Protein AF-A0A3C1GKP0-F1 (afdb_monomer_lite)

Structure (mmCIF, N/CA/C/O backbone):
data_AF-A0A3C1GKP0-F1
#
_entry.id   AF-A0A3C1GKP0-F1
#
loop_
_atom_site.group_PDB
_atom_site.id
_atom_site.type_symbol
_atom_site.label_atom_id
_atom_site.label_alt_id
_atom_site.label_comp_id
_atom_site.label_asym_id
_atom_site.label_entity_id
_atom_site.label_seq_id
_atom_site.pdbx_PDB_ins_code
_atom_site.Cartn_x
_atom_site.Cartn_y
_atom_site.Cartn_z
_atom_site.occupancy
_atom_site.B_iso_or_equiv
_atom_site.auth_seq_id
_atom_site.auth_comp_id
_atom_site.auth_asym_id
_atom_site.auth_atom_id
_atom_site.pdbx_PDB_model_num
ATOM 1 N N . MET A 1 1 ? 2.092 -19.961 14.422 1.00 57.06 1 MET A N 1
ATOM 2 C CA . MET A 1 1 ? 2.580 -18.808 15.208 1.00 57.06 1 MET A CA 1
ATOM 3 C C . MET A 1 1 ? 1.514 -17.721 15.154 1.00 57.06 1 MET A C 1
ATOM 5 O O . MET A 1 1 ? 0.890 -17.595 14.109 1.00 57.06 1 MET A O 1
ATOM 9 N N . LEU A 1 2 ? 1.233 -17.013 16.252 1.00 81.75 2 LEU A N 1
ATOM 10 C CA . LEU A 1 2 ? 0.256 -15.915 16.252 1.00 81.75 2 LEU A CA 1
ATOM 11 C C . LEU A 1 2 ? 0.995 -14.597 15.980 1.00 81.75 2 LEU A C 1
ATOM 13 O O . LEU A 1 2 ? 1.887 -14.241 16.747 1.00 81.75 2 LEU A O 1
ATOM 17 N N . ILE A 1 3 ? 0.630 -13.889 14.911 1.00 92.50 3 ILE A N 1
ATOM 18 C CA . ILE A 1 3 ? 1.214 -12.585 14.564 1.00 92.50 3 ILE A CA 1
ATOM 19 C C . ILE A 1 3 ? 0.744 -11.555 15.598 1.00 92.50 3 ILE A C 1
ATOM 21 O O . ILE A 1 3 ? -0.458 -11.372 15.805 1.00 92.50 3 ILE A O 1
ATOM 25 N N . ARG A 1 4 ? 1.675 -10.863 16.266 1.00 94.50 4 ARG A N 1
ATOM 26 C CA . ARG A 1 4 ? 1.330 -9.835 17.258 1.00 94.50 4 ARG A CA 1
ATO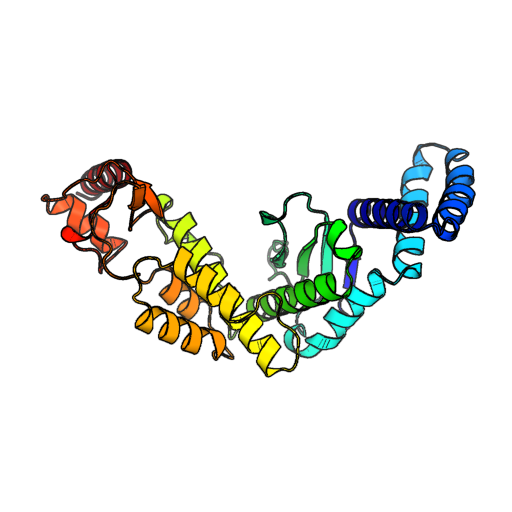M 27 C C . ARG A 1 4 ? 0.888 -8.548 16.561 1.00 94.50 4 ARG A C 1
ATOM 29 O O . ARG A 1 4 ? 1.720 -7.834 16.008 1.00 94.50 4 ARG A O 1
ATOM 36 N N . LEU A 1 5 ? -0.398 -8.218 16.655 1.00 96.06 5 LEU A N 1
ATOM 37 C CA . LEU A 1 5 ? -0.946 -6.965 16.134 1.00 96.06 5 LEU A CA 1
ATOM 38 C C . LEU A 1 5 ? -0.762 -5.810 17.131 1.00 96.06 5 LEU A C 1
ATOM 40 O O . LEU A 1 5 ? -1.225 -5.876 18.272 1.00 96.06 5 LEU A O 1
ATOM 44 N N . ARG A 1 6 ? -0.131 -4.722 16.686 1.00 96.88 6 ARG A N 1
ATOM 45 C CA . ARG A 1 6 ? 0.004 -3.456 17.420 1.00 96.88 6 ARG A CA 1
ATOM 46 C C . ARG A 1 6 ? -0.722 -2.360 16.647 1.00 96.88 6 ARG A C 1
ATOM 48 O O . ARG A 1 6 ? -0.576 -2.271 15.436 1.00 96.88 6 ARG A O 1
ATOM 55 N N . LEU A 1 7 ? -1.498 -1.532 17.341 1.00 97.44 7 LEU A N 1
ATOM 56 C CA . LEU A 1 7 ? -2.227 -0.413 16.735 1.00 97.44 7 LEU A CA 1
ATOM 57 C C . LEU A 1 7 ? -1.800 0.871 17.440 1.00 97.44 7 LEU A C 1
ATOM 59 O O . LEU A 1 7 ? -1.798 0.913 18.672 1.00 97.44 7 LEU A O 1
ATOM 63 N N . GLU A 1 8 ? -1.431 1.891 16.673 1.00 97.06 8 GLU A N 1
ATOM 64 C CA . GLU A 1 8 ? -1.090 3.203 17.217 1.00 97.06 8 GLU A CA 1
ATOM 65 C C . GLU A 1 8 ? -2.318 3.855 17.887 1.00 97.06 8 GLU A C 1
ATOM 67 O O . GLU A 1 8 ? -3.373 3.935 17.255 1.00 97.06 8 GLU A O 1
ATOM 72 N N . PRO A 1 9 ? -2.209 4.384 19.123 1.00 96.44 9 PRO A N 1
ATOM 73 C CA . PRO A 1 9 ? -3.329 5.045 19.799 1.00 96.44 9 PRO A CA 1
ATOM 74 C C . PRO A 1 9 ? -3.975 6.171 18.983 1.00 96.44 9 PRO A C 1
ATOM 76 O O . PRO A 1 9 ? -5.198 6.251 18.920 1.00 96.44 9 PRO A O 1
ATOM 79 N N . ARG A 1 10 ? -3.167 6.980 18.283 1.00 96.25 10 ARG A N 1
ATOM 80 C CA . ARG A 1 10 ? -3.657 8.071 17.422 1.00 96.25 10 ARG A CA 1
ATOM 81 C C . ARG A 1 10 ? -4.478 7.572 16.233 1.00 96.25 10 ARG A C 1
ATOM 83 O O . ARG A 1 10 ? -5.417 8.245 15.826 1.00 96.25 10 ARG A O 1
ATOM 90 N N . LEU A 1 11 ? -4.140 6.406 15.672 1.00 98.12 11 LEU A N 1
ATOM 91 C CA . LEU A 1 11 ? -4.951 5.780 14.624 1.00 98.12 11 LEU A CA 1
ATOM 92 C C . LEU A 1 11 ? -6.323 5.381 15.181 1.00 98.12 11 LEU A C 1
ATOM 94 O O . LEU A 1 11 ? -7.339 5.650 14.550 1.00 98.12 11 LEU A O 1
ATOM 98 N N . LEU A 1 12 ? -6.344 4.753 16.362 1.00 98.31 12 LEU A N 1
ATOM 99 C CA . LEU A 1 12 ? -7.580 4.303 17.011 1.00 98.31 12 LEU A CA 1
ATOM 100 C C . LEU A 1 12 ? -8.513 5.475 17.317 1.00 98.31 12 LEU A C 1
ATOM 102 O O . LEU A 1 12 ? -9.697 5.404 17.003 1.00 98.31 12 LEU A O 1
ATOM 106 N N . GLU A 1 13 ? -7.970 6.537 17.909 1.00 97.94 13 GLU A N 1
ATOM 107 C CA . GLU A 1 13 ? -8.700 7.767 18.216 1.00 97.94 13 GLU A CA 1
ATOM 108 C C . GLU A 1 13 ? -9.337 8.368 16.958 1.00 97.94 13 GLU A C 1
ATOM 110 O O . GLU A 1 13 ? -10.555 8.536 16.907 1.00 97.94 13 GLU A O 1
ATOM 115 N N . GLU A 1 14 ? -8.542 8.612 15.909 1.00 98.31 14 GLU A N 1
ATOM 116 C CA . GLU A 1 14 ? -9.041 9.248 14.686 1.00 98.31 14 GLU A CA 1
ATOM 117 C C . GLU A 1 14 ? -10.112 8.395 13.989 1.00 98.31 14 GLU A C 1
ATOM 119 O O . GLU A 1 14 ? -11.136 8.923 13.553 1.00 98.31 14 GLU A O 1
ATOM 124 N N . VAL A 1 15 ? -9.918 7.073 13.920 1.00 98.44 15 VAL A N 1
ATOM 125 C CA . VAL A 1 15 ? -10.903 6.151 13.335 1.00 98.44 15 VAL A CA 1
ATOM 126 C C . VAL A 1 15 ? -12.209 6.162 14.126 1.00 98.44 15 VAL A C 1
ATOM 128 O O . VAL A 1 15 ? -13.282 6.243 13.529 1.00 98.44 15 VAL A O 1
ATOM 131 N N . VAL A 1 16 ? -12.136 6.109 15.461 1.00 98.25 16 VAL A N 1
ATOM 132 C CA . VAL A 1 16 ? -13.331 6.160 16.311 1.00 98.25 16 VAL A CA 1
ATOM 133 C C . VAL A 1 16 ? -14.058 7.487 16.110 1.00 98.25 16 VAL A C 1
ATOM 135 O O . VAL A 1 16 ? -15.254 7.468 15.844 1.00 98.25 16 VAL A O 1
ATOM 138 N N . HIS A 1 17 ? -13.372 8.632 16.146 1.00 98.00 17 HIS A N 1
ATOM 139 C CA . HIS A 1 17 ? -14.017 9.938 15.945 1.00 98.00 17 HIS A CA 1
ATOM 140 C C . HIS A 1 17 ? -14.607 10.121 14.543 1.00 98.00 17 HIS A C 1
ATOM 142 O O . HIS A 1 17 ? -15.640 10.777 14.391 1.00 98.00 17 HIS A O 1
ATOM 148 N N . LEU A 1 18 ? -13.986 9.558 13.504 1.00 97.94 18 LEU A N 1
ATOM 149 C CA . LEU A 1 18 ? -14.570 9.539 12.161 1.00 97.94 18 LEU A CA 1
ATOM 150 C C . LEU A 1 18 ? -15.851 8.701 12.113 1.00 97.94 18 LEU A C 1
ATOM 152 O O . LEU A 1 18 ? -16.848 9.152 11.554 1.00 97.94 18 LEU A O 1
ATOM 156 N N . GLU A 1 19 ? -15.853 7.524 12.736 1.00 97.69 19 GLU A N 1
ATOM 157 C CA . GLU A 1 19 ? -17.032 6.658 12.788 1.00 97.69 19 GLU A CA 1
ATOM 158 C C . GLU A 1 19 ? -18.169 7.269 13.619 1.00 97.69 19 GLU A C 1
ATOM 160 O O . GLU A 1 19 ? -19.329 7.184 13.216 1.00 97.69 19 GLU A O 1
ATOM 165 N N . LEU A 1 20 ? -17.848 7.929 14.739 1.00 97.00 20 LEU A N 1
ATOM 166 C CA . LEU A 1 20 ? -18.812 8.684 15.544 1.00 97.00 20 LEU A CA 1
ATOM 167 C C . LEU A 1 20 ? -19.553 9.714 14.689 1.00 97.00 20 LEU A C 1
ATOM 169 O O . LEU A 1 20 ? -20.783 9.714 14.657 1.00 97.00 20 LEU A O 1
ATOM 173 N N . ARG A 1 21 ? -18.800 10.549 13.960 1.00 96.75 21 ARG A N 1
ATOM 174 C CA . ARG A 1 21 ? -19.368 11.567 13.066 1.00 96.75 21 ARG A CA 1
ATOM 175 C C . ARG A 1 21 ? -20.212 10.940 11.963 1.00 96.75 21 ARG A C 1
ATOM 177 O O . ARG A 1 21 ? -21.361 11.330 11.794 1.00 96.75 21 ARG A O 1
ATOM 184 N N . ARG A 1 22 ? -19.691 9.912 11.284 1.00 96.50 22 ARG A N 1
ATOM 185 C CA . ARG A 1 22 ? -20.394 9.223 10.191 1.00 96.50 22 ARG A CA 1
ATOM 186 C C . ARG A 1 22 ? -21.745 8.652 10.636 1.00 96.50 22 ARG A C 1
ATOM 188 O O . ARG A 1 22 ? -22.729 8.782 9.913 1.00 96.50 22 ARG A O 1
ATOM 195 N N . ARG A 1 23 ? -21.809 8.004 11.806 1.00 96.12 23 ARG A N 1
ATOM 196 C CA . ARG A 1 23 ? -23.068 7.448 12.335 1.00 96.12 23 ARG A CA 1
ATOM 197 C C . ARG A 1 23 ? -24.049 8.536 12.739 1.00 96.12 23 ARG A C 1
ATOM 199 O O . ARG A 1 23 ? -25.220 8.435 12.389 1.00 96.12 23 ARG A O 1
ATOM 206 N N . GLN A 1 24 ? -23.563 9.581 13.404 1.00 94.50 24 GLN A N 1
ATOM 207 C CA . GLN A 1 24 ? -24.392 10.703 13.829 1.00 94.50 24 GLN A CA 1
ATOM 208 C C . GLN A 1 24 ? -25.005 11.442 12.630 1.00 94.50 24 GLN A C 1
ATOM 210 O O . GLN A 1 24 ? -26.205 11.707 12.629 1.00 94.50 24 GLN A O 1
ATOM 215 N N . GLU A 1 25 ? -24.217 11.707 11.586 1.00 95.00 25 GLU A N 1
ATOM 216 C CA . GLU A 1 25 ? -24.695 12.265 10.311 1.00 95.00 25 GLU A CA 1
ATOM 217 C C . GLU A 1 25 ? -25.707 11.335 9.621 1.00 95.00 25 GLU A C 1
ATOM 219 O O . GLU A 1 25 ? -26.650 11.800 8.984 1.00 95.00 25 GLU A O 1
ATOM 224 N N . GLY A 1 26 ? -25.551 10.020 9.794 1.00 94.25 26 GLY A N 1
ATOM 225 C CA . GLY A 1 26 ? -26.499 8.996 9.352 1.00 94.25 26 GLY A CA 1
ATOM 226 C C . GLY A 1 26 ? -27.721 8.791 10.261 1.00 94.25 26 GLY A C 1
ATOM 227 O O . GLY A 1 26 ? -28.530 7.911 9.974 1.00 94.25 26 GLY A O 1
ATOM 228 N N . GLY A 1 27 ? -27.867 9.565 11.343 1.00 95.44 27 GLY A N 1
ATOM 229 C CA . GLY A 1 27 ? -28.999 9.499 12.275 1.00 95.44 27 GLY A CA 1
ATOM 230 C C . GLY A 1 27 ? -28.879 8.469 13.409 1.00 95.44 27 GLY A C 1
ATOM 231 O O . GLY A 1 27 ? -29.812 8.333 14.198 1.00 95.44 27 GLY A O 1
ATOM 232 N N . ASP A 1 28 ? -27.751 7.764 13.532 1.00 95.25 28 ASP A N 1
ATOM 233 C CA . ASP A 1 28 ? -27.456 6.848 14.641 1.00 95.25 28 ASP A CA 1
ATOM 234 C C . ASP A 1 28 ? -26.530 7.521 15.668 1.00 95.25 28 ASP A C 1
ATOM 236 O O . ASP A 1 28 ? -25.311 7.584 15.500 1.00 95.25 28 ASP A O 1
ATOM 240 N N . ALA A 1 29 ? -27.111 8.008 16.766 1.00 93.88 29 ALA A N 1
ATOM 241 C CA . ALA A 1 29 ? -26.366 8.625 17.865 1.00 93.88 29 ALA A CA 1
ATOM 242 C C . ALA A 1 29 ? -25.851 7.616 18.912 1.00 93.88 29 ALA A C 1
ATOM 244 O O . ALA A 1 29 ? -25.160 8.010 19.847 1.00 93.88 29 ALA A O 1
ATOM 245 N N . SER A 1 30 ? -26.132 6.313 18.780 1.00 94.88 30 SER A N 1
ATOM 246 C CA . SER A 1 30 ? -25.874 5.337 19.852 1.00 94.88 30 SER A CA 1
ATOM 247 C C . SER A 1 30 ? -24.402 5.262 20.279 1.00 94.88 30 SER A C 1
ATOM 249 O O . SER A 1 30 ? -24.095 5.282 21.474 1.00 94.88 30 SER A O 1
ATOM 251 N N . LEU A 1 31 ? -23.483 5.217 19.309 1.00 94.25 31 LEU A N 1
ATOM 252 C CA . LEU A 1 31 ? -22.040 5.179 19.565 1.00 94.25 31 LEU A CA 1
ATOM 253 C C . LEU A 1 31 ? -21.528 6.522 20.111 1.00 94.25 31 LEU A C 1
ATOM 255 O O . LEU A 1 31 ? -20.628 6.542 20.949 1.00 94.25 31 LEU A O 1
ATOM 259 N N . PHE A 1 32 ? -22.121 7.635 19.666 1.00 95.56 32 PHE A N 1
ATOM 260 C CA . PHE A 1 32 ? -21.818 8.981 20.156 1.00 95.56 32 PHE A CA 1
ATOM 261 C C . PHE A 1 32 ? -22.199 9.141 21.627 1.00 95.56 32 PHE A C 1
ATOM 263 O O . PHE A 1 32 ? -21.367 9.579 22.424 1.00 95.56 32 PHE A O 1
ATOM 270 N N . ASP A 1 33 ? -23.409 8.727 21.995 1.00 94.94 33 ASP A N 1
ATOM 271 C CA . ASP A 1 33 ? -23.906 8.786 23.369 1.00 94.94 33 ASP A CA 1
ATOM 272 C C . ASP A 1 33 ? -23.098 7.872 24.296 1.00 94.94 33 ASP A C 1
ATOM 274 O O . ASP A 1 33 ? -22.816 8.227 25.440 1.00 94.94 33 ASP A O 1
ATOM 278 N N . GLU A 1 34 ? -22.711 6.685 23.819 1.00 95.00 34 GLU A N 1
ATOM 279 C CA . GLU A 1 34 ? -21.818 5.785 24.551 1.00 95.00 34 GLU A CA 1
ATOM 280 C C . GLU A 1 34 ? -20.445 6.411 24.783 1.00 95.00 34 GLU A C 1
ATOM 282 O O . GLU A 1 34 ? -19.992 6.450 25.927 1.00 95.00 34 GLU A O 1
ATOM 287 N N . TYR A 1 35 ? -19.820 6.948 23.732 1.00 96.50 35 TYR A N 1
ATOM 288 C CA . TYR A 1 35 ? -18.523 7.605 23.844 1.00 96.50 35 TYR A CA 1
ATOM 289 C C . TYR A 1 35 ? -18.556 8.750 24.862 1.00 96.50 35 TYR A C 1
ATOM 291 O O . TYR A 1 35 ? -17.710 8.778 25.751 1.00 96.50 35 TYR A O 1
ATOM 299 N N . HIS A 1 36 ? -19.538 9.656 24.783 1.00 94.62 36 HIS A N 1
ATOM 300 C CA . HIS A 1 36 ? -19.610 10.816 25.680 1.00 94.62 36 HIS A CA 1
ATOM 301 C C . HIS A 1 36 ? -19.882 10.415 27.127 1.00 94.62 36 HIS A C 1
ATOM 303 O O . HIS A 1 36 ? -19.216 10.910 28.032 1.00 94.62 36 HIS A O 1
ATOM 309 N N . ARG A 1 37 ? -20.782 9.451 27.355 1.00 94.00 37 ARG A N 1
ATOM 310 C CA . ARG A 1 37 ? -21.066 8.941 28.705 1.00 94.00 37 ARG A CA 1
ATOM 311 C C . ARG A 1 37 ? -19.807 8.426 29.399 1.00 94.00 37 ARG A C 1
ATOM 313 O O . ARG A 1 37 ? -19.641 8.618 30.602 1.00 94.00 37 ARG A O 1
ATOM 320 N N . GLU A 1 38 ? -18.935 7.758 28.651 1.00 94.25 38 GLU A N 1
ATOM 321 C CA . GLU A 1 38 ? -17.673 7.252 29.178 1.00 94.25 38 GLU A CA 1
ATOM 322 C C . GLU A 1 38 ? -16.607 8.350 29.271 1.00 94.25 38 GLU A C 1
ATOM 324 O O . GLU A 1 38 ? -15.993 8.506 30.327 1.00 94.25 38 GLU A O 1
ATOM 329 N N . ALA A 1 39 ? -16.433 9.162 28.226 1.00 93.94 39 ALA A N 1
ATOM 330 C CA . ALA A 1 39 ? -15.456 10.249 28.180 1.00 93.94 39 ALA A CA 1
ATOM 331 C C . ALA A 1 39 ? -15.674 11.296 29.289 1.00 93.94 39 ALA A C 1
ATOM 333 O O . ALA A 1 39 ? -14.706 11.737 29.912 1.00 93.94 39 ALA A O 1
ATOM 334 N N . ASP A 1 40 ? -16.927 11.628 29.616 1.00 93.81 40 ASP A N 1
ATOM 335 C CA . ASP A 1 40 ? -17.284 12.553 30.701 1.00 93.81 40 ASP A CA 1
ATOM 336 C C . ASP A 1 40 ? -16.753 12.093 32.065 1.00 93.81 40 ASP A C 1
ATOM 338 O O . ASP A 1 40 ? -16.411 12.907 32.929 1.00 93.81 40 ASP A O 1
ATOM 342 N N . SER A 1 41 ? -16.666 10.778 32.280 1.00 91.31 41 SER A N 1
ATOM 343 C CA . SER A 1 41 ? -16.080 10.226 33.502 1.00 91.31 41 SER A CA 1
ATOM 344 C C . SER A 1 41 ? -14.555 10.375 33.526 1.00 91.31 41 SER A C 1
ATOM 346 O O . SER A 1 41 ? -13.986 10.649 34.584 1.00 91.31 41 SER A O 1
ATOM 348 N N . LEU A 1 42 ? -13.903 10.297 32.362 1.00 93.69 42 LEU A N 1
ATOM 349 C CA . LEU A 1 42 ? -12.449 10.407 32.225 1.00 93.69 42 LEU A CA 1
ATOM 350 C C . LEU A 1 42 ? -11.954 11.836 32.459 1.00 93.69 42 LEU A C 1
ATOM 352 O O . LEU A 1 42 ? -10.897 12.032 33.058 1.00 93.69 42 LEU A O 1
ATOM 356 N N . TYR A 1 43 ? -12.734 12.853 32.081 1.00 89.69 43 TYR A N 1
ATOM 357 C CA . TYR A 1 43 ? -12.397 14.254 32.370 1.00 89.69 43 TYR A CA 1
ATOM 358 C C . TYR A 1 43 ? -12.336 14.580 33.869 1.00 89.69 43 TYR A C 1
ATOM 360 O O . TYR A 1 43 ? -11.734 15.585 34.249 1.00 89.69 43 TYR A O 1
ATOM 368 N N . LYS A 1 44 ? -12.910 13.734 34.733 1.00 91.19 44 LYS A N 1
ATOM 369 C CA . LYS A 1 44 ? -12.837 13.883 36.196 1.00 91.19 44 LYS A CA 1
ATOM 370 C C . LYS A 1 44 ? -11.526 13.352 36.784 1.00 91.19 44 LYS A C 1
ATOM 372 O O . LYS A 1 44 ? -11.221 13.657 37.934 1.00 91.19 44 LYS A O 1
ATOM 377 N N . LEU A 1 45 ? -10.754 12.577 36.020 1.00 90.50 45 LEU A N 1
ATOM 378 C CA . LEU A 1 45 ? -9.449 12.065 36.438 1.00 90.50 45 LEU A CA 1
ATOM 379 C C . LEU A 1 45 ? -8.389 13.170 36.442 1.00 90.50 45 LEU A C 1
ATOM 381 O O . LEU A 1 45 ? -8.532 14.195 35.766 1.00 90.50 45 LEU A O 1
ATOM 385 N N . ALA A 1 46 ? -7.294 12.940 37.167 1.00 89.12 46 ALA A N 1
ATOM 386 C CA . ALA A 1 46 ? -6.111 13.791 37.086 1.00 89.12 46 ALA A CA 1
ATOM 387 C C . ALA A 1 46 ? -5.477 13.697 35.678 1.00 89.12 46 ALA A C 1
ATOM 389 O O . ALA A 1 46 ? -5.465 12.597 35.115 1.00 89.12 46 ALA A O 1
ATOM 390 N N . PRO A 1 47 ? -4.988 14.809 35.088 1.00 87.25 47 PRO A N 1
ATOM 391 C CA . PRO A 1 47 ? -4.494 14.858 33.707 1.00 87.25 47 PRO A CA 1
ATOM 392 C C . PRO A 1 47 ? -3.524 13.734 33.322 1.00 87.25 47 PRO A C 1
ATOM 394 O O . PRO A 1 47 ? -3.668 13.143 32.258 1.00 87.25 47 PRO A O 1
ATOM 397 N N . GLU A 1 48 ? -2.602 13.383 34.211 1.00 88.62 48 GLU A N 1
ATOM 398 C CA . GLU A 1 48 ? -1.576 12.356 34.024 1.00 88.62 48 GLU A CA 1
ATOM 399 C C . GLU A 1 48 ? -2.125 10.930 33.824 1.00 88.62 48 GLU A C 1
ATOM 401 O O . GLU A 1 48 ? -1.438 10.084 33.258 1.00 88.62 48 GLU A O 1
ATOM 406 N N . HIS A 1 49 ? -3.365 10.660 34.243 1.00 87.88 49 HIS A N 1
ATOM 407 C CA . HIS A 1 49 ? -4.022 9.361 34.058 1.00 87.88 49 HIS A CA 1
ATOM 408 C C . HIS A 1 49 ? -4.969 9.344 32.849 1.00 87.88 49 HIS A C 1
ATOM 410 O O . HIS A 1 49 ? -5.383 8.272 32.410 1.00 87.88 49 HIS A O 1
ATOM 416 N N . ARG A 1 50 ? -5.329 10.512 32.297 1.00 90.69 50 ARG A N 1
ATOM 417 C CA . ARG A 1 50 ? -6.361 10.616 31.251 1.00 90.69 50 ARG A CA 1
ATOM 418 C C . ARG A 1 50 ? -5.937 9.937 29.960 1.00 90.69 50 ARG A C 1
ATOM 420 O O . ARG A 1 50 ? -6.727 9.192 29.392 1.00 90.69 50 ARG A O 1
ATOM 427 N N . ASP A 1 51 ? -4.705 10.163 29.518 1.00 88.75 51 ASP A N 1
ATOM 428 C CA . ASP A 1 51 ? -4.237 9.699 28.207 1.00 88.75 51 ASP A CA 1
ATOM 429 C C . ASP A 1 51 ? -4.311 8.169 28.071 1.00 88.75 51 ASP A C 1
ATOM 431 O O . ASP A 1 51 ? -4.754 7.649 27.044 1.00 88.75 51 ASP A O 1
ATOM 435 N N . GLY A 1 52 ? -3.938 7.439 29.128 1.00 91.19 52 GLY A N 1
ATOM 436 C CA . GLY A 1 52 ? -4.024 5.977 29.165 1.00 91.19 52 GLY A CA 1
ATOM 437 C C . GLY A 1 52 ? -5.466 5.466 29.113 1.00 91.19 52 GLY A C 1
ATOM 438 O O . GLY A 1 52 ? -5.771 4.545 28.351 1.00 91.19 52 GLY A O 1
ATOM 439 N N . GLU A 1 53 ? -6.368 6.099 29.863 1.00 94.69 53 GLU A N 1
ATOM 440 C CA . GLU A 1 53 ? -7.785 5.725 29.903 1.00 94.69 53 GLU A CA 1
ATOM 441 C C . GLU A 1 53 ? -8.513 6.063 28.594 1.00 94.69 53 GLU A C 1
ATOM 443 O O . GLU A 1 53 ? -9.283 5.246 28.083 1.00 94.69 53 GLU A O 1
ATOM 448 N N . PHE A 1 54 ? -8.217 7.212 27.976 1.00 95.56 54 PHE A N 1
ATOM 449 C CA . PHE A 1 54 ? -8.727 7.541 26.643 1.00 95.56 54 PHE A CA 1
ATOM 450 C C . PHE A 1 54 ? -8.219 6.546 25.594 1.00 95.56 54 PHE A C 1
ATOM 452 O O . PHE A 1 54 ? -8.999 6.078 24.762 1.00 95.56 54 PHE A O 1
ATOM 459 N N . ALA A 1 55 ? -6.944 6.151 25.642 1.00 94.69 55 ALA A N 1
ATOM 460 C CA . ALA A 1 55 ? -6.422 5.119 24.748 1.00 94.69 55 ALA A CA 1
ATOM 461 C C . ALA A 1 55 ? -7.149 3.770 24.931 1.00 94.69 55 ALA A C 1
ATOM 463 O O . ALA A 1 55 ? -7.453 3.094 23.942 1.00 94.69 55 ALA A O 1
ATOM 464 N N . ALA A 1 56 ? -7.481 3.391 26.170 1.00 95.88 56 ALA A N 1
ATOM 465 C CA . ALA A 1 56 ? -8.250 2.183 26.466 1.00 95.88 56 ALA A CA 1
ATOM 466 C C . ALA A 1 56 ? -9.702 2.263 25.953 1.00 95.88 56 ALA A C 1
ATOM 468 O O . ALA A 1 56 ? -10.184 1.304 25.337 1.00 95.88 56 ALA A O 1
ATOM 469 N N . LEU A 1 57 ? -10.374 3.407 26.137 1.00 97.38 57 LEU A N 1
ATOM 470 C CA . LEU A 1 57 ? -11.702 3.706 25.583 1.00 97.38 57 LEU A CA 1
ATOM 471 C C . LEU A 1 57 ? -11.704 3.563 24.054 1.00 97.38 57 LEU A C 1
ATOM 473 O O . LEU A 1 57 ? -12.475 2.766 23.511 1.00 97.38 57 LEU A O 1
ATOM 477 N N . HIS A 1 58 ? -10.792 4.250 23.357 1.00 98.12 58 HIS A N 1
ATOM 478 C CA . HIS A 1 58 ? -10.686 4.168 21.899 1.00 98.12 58 HIS A CA 1
ATOM 479 C C . HIS A 1 58 ? -10.398 2.740 21.427 1.00 98.12 58 HIS A C 1
ATOM 481 O O . HIS A 1 58 ? -11.037 2.263 20.490 1.00 98.12 58 HIS A O 1
ATOM 487 N N . ARG A 1 59 ? -9.503 2.002 22.101 1.00 97.56 59 ARG A N 1
ATOM 488 C CA . ARG A 1 59 ? -9.224 0.596 21.765 1.00 97.56 59 ARG A CA 1
ATOM 489 C C . ARG A 1 59 ? -10.463 -0.286 21.900 1.00 97.56 59 ARG A C 1
ATOM 491 O O . ARG A 1 59 ? -10.695 -1.139 21.041 1.00 97.56 59 ARG A O 1
ATOM 498 N N . ARG A 1 60 ? -11.254 -0.107 22.962 1.00 97.75 60 ARG A N 1
ATOM 499 C CA . ARG A 1 60 ? -12.479 -0.886 23.181 1.00 97.75 60 ARG A CA 1
ATOM 500 C C . ARG A 1 60 ? -13.526 -0.586 22.111 1.00 97.75 60 ARG A C 1
ATOM 502 O O . ARG A 1 60 ? -14.064 -1.529 21.535 1.00 97.75 60 ARG A O 1
ATOM 509 N N . LEU A 1 61 ? -13.780 0.688 21.810 1.00 98.06 61 LEU A N 1
ATOM 510 C CA . LEU A 1 61 ? -14.747 1.080 20.779 1.00 98.06 61 LEU A CA 1
ATOM 511 C C . LEU A 1 61 ? -14.309 0.617 19.385 1.00 98.06 61 LEU A C 1
ATOM 513 O O . LEU A 1 61 ? -15.111 0.046 18.651 1.00 98.06 61 LEU A O 1
ATOM 517 N N . PHE A 1 62 ? -13.025 0.751 19.055 1.00 98.06 62 PHE A N 1
ATOM 518 C CA . PHE A 1 62 ? -12.463 0.269 17.794 1.00 98.06 62 PHE A CA 1
ATOM 519 C C . PHE A 1 62 ? -12.678 -1.242 17.596 1.00 98.06 62 PHE A C 1
ATOM 521 O O . PHE A 1 62 ? -13.061 -1.690 16.514 1.00 98.06 62 PHE A O 1
ATOM 528 N N . ARG A 1 63 ? -12.495 -2.042 18.657 1.00 97.25 63 ARG A N 1
ATOM 529 C CA . ARG A 1 63 ? -12.826 -3.478 18.651 1.00 97.25 63 ARG A CA 1
ATOM 530 C C . ARG A 1 63 ? -14.320 -3.725 18.510 1.00 97.25 63 ARG A C 1
ATOM 532 O O . ARG A 1 63 ? -14.708 -4.554 17.696 1.00 97.25 63 ARG A O 1
ATOM 539 N N . LYS A 1 64 ? -15.140 -3.013 19.288 1.00 96.75 64 LYS A N 1
ATOM 540 C CA . LYS A 1 64 ? -16.601 -3.161 19.308 1.00 96.75 64 LYS A CA 1
ATOM 541 C C . LYS A 1 64 ? -17.217 -2.928 17.929 1.00 96.75 64 LYS A C 1
ATOM 543 O O . LYS A 1 64 ? -18.111 -3.668 17.5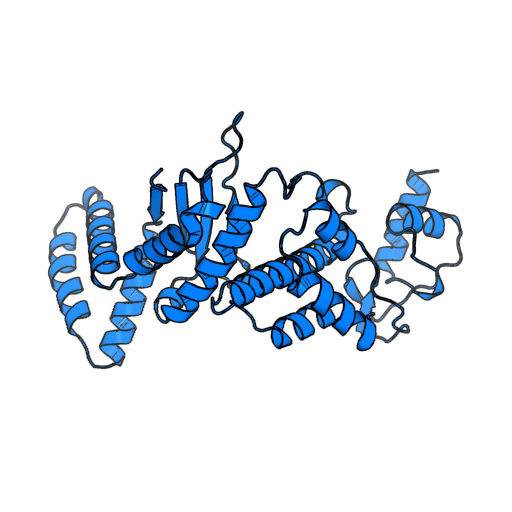38 1.00 96.75 64 LYS A O 1
ATOM 548 N N . VAL A 1 65 ? -16.729 -1.927 17.197 1.00 95.94 65 VAL A N 1
ATOM 549 C CA . VAL A 1 65 ? -17.197 -1.623 15.835 1.00 95.94 65 VAL A CA 1
ATOM 550 C C . VAL A 1 65 ? -16.745 -2.683 14.816 1.00 95.94 65 VAL A C 1
ATOM 552 O O . VAL A 1 65 ? -17.368 -2.825 13.770 1.00 95.94 65 VAL A O 1
ATOM 555 N N . GLY A 1 66 ? -15.710 -3.469 15.126 1.00 95.38 66 GLY A N 1
ATOM 556 C CA . GLY A 1 66 ? -15.212 -4.551 14.270 1.00 95.38 66 GLY A CA 1
ATOM 557 C C . GLY A 1 66 ? -13.967 -4.197 13.452 1.00 95.38 66 GLY A C 1
ATOM 558 O O . GLY A 1 66 ? -13.486 -5.031 12.685 1.00 95.38 66 GLY A O 1
ATOM 559 N N . PHE A 1 67 ? -13.387 -3.008 13.642 1.00 97.69 67 PHE A N 1
ATOM 560 C CA . PHE A 1 67 ? -12.208 -2.560 12.894 1.00 97.69 67 PHE A CA 1
ATOM 561 C C . PHE A 1 67 ? -10.980 -3.447 13.128 1.00 97.69 67 PHE A C 1
ATOM 563 O O . PHE A 1 67 ? -10.276 -3.800 12.184 1.00 97.69 67 PHE A O 1
ATOM 570 N N . GLU A 1 68 ? -10.746 -3.868 14.375 1.00 97.00 68 GLU A N 1
ATOM 571 C CA . GLU A 1 68 ? -9.668 -4.817 14.691 1.00 97.00 68 GLU A CA 1
ATOM 572 C C . GLU A 1 68 ? -9.918 -6.184 14.045 1.00 97.00 68 GLU A C 1
ATOM 574 O O . GLU A 1 68 ? -8.985 -6.792 13.522 1.00 97.00 68 GLU A O 1
ATOM 579 N N . GLY A 1 69 ? -11.182 -6.621 14.010 1.00 96.00 69 GLY A N 1
ATOM 580 C CA . GLY A 1 69 ? -11.590 -7.875 13.379 1.00 96.00 69 GLY A CA 1
ATOM 581 C C . GLY A 1 69 ? -11.216 -7.930 11.899 1.00 96.00 69 GLY A C 1
ATOM 582 O O . GLY A 1 69 ? -10.656 -8.933 11.462 1.00 96.00 69 GLY A O 1
ATOM 583 N N . ARG A 1 70 ? -11.417 -6.833 11.152 1.00 96.62 70 ARG A N 1
ATOM 584 C CA . ARG A 1 70 ? -11.043 -6.767 9.729 1.00 96.62 70 ARG A CA 1
ATOM 585 C C . ARG A 1 70 ? -9.538 -6.952 9.508 1.00 96.62 70 ARG A C 1
ATOM 587 O O . ARG A 1 70 ? -9.136 -7.655 8.584 1.00 96.62 70 ARG A O 1
ATOM 594 N N . ILE A 1 71 ? -8.699 -6.375 10.372 1.00 97.50 71 ILE A N 1
ATOM 595 C CA . ILE A 1 71 ? -7.237 -6.538 10.292 1.00 97.50 71 ILE A CA 1
ATOM 596 C C . ILE A 1 71 ? -6.838 -7.983 10.612 1.00 97.50 71 ILE A C 1
ATOM 598 O O . ILE A 1 71 ? -6.032 -8.589 9.905 1.00 97.50 71 ILE A O 1
ATOM 602 N N . THR A 1 72 ? -7.414 -8.557 11.671 1.00 96.38 72 THR A N 1
ATOM 603 C CA . THR A 1 72 ? -7.148 -9.945 12.070 1.00 96.38 72 THR A CA 1
ATOM 604 C C . THR A 1 72 ? -7.588 -10.950 11.006 1.00 96.38 72 THR A C 1
ATOM 606 O O . THR A 1 72 ? -6.903 -11.952 10.794 1.00 96.38 72 THR A O 1
ATOM 609 N N . GLU A 1 73 ? -8.692 -10.687 10.311 1.00 95.75 73 GLU A N 1
ATOM 610 C CA . GLU A 1 73 ? -9.166 -11.504 9.195 1.00 95.75 73 GLU A CA 1
ATOM 611 C C . GLU A 1 73 ? -8.159 -11.514 8.038 1.00 95.75 73 GLU A C 1
ATOM 613 O O . GLU A 1 73 ? -7.771 -12.594 7.594 1.00 95.75 73 GLU A O 1
ATOM 618 N N . ALA A 1 74 ? -7.668 -10.345 7.605 1.00 95.38 74 ALA A N 1
ATOM 619 C CA . ALA A 1 74 ? -6.655 -10.244 6.549 1.00 95.38 74 ALA A CA 1
ATOM 620 C C . ALA A 1 74 ? -5.370 -11.021 6.904 1.00 95.38 74 ALA A C 1
ATOM 622 O O . ALA A 1 74 ? -4.900 -11.848 6.118 1.00 95.38 74 ALA A O 1
ATOM 623 N N . LEU A 1 75 ? -4.865 -10.851 8.134 1.00 95.81 75 LEU A N 1
ATOM 624 C CA . LEU A 1 75 ? -3.715 -11.609 8.650 1.00 95.81 75 LEU A CA 1
ATOM 625 C C . LEU A 1 75 ? -3.960 -13.125 8.637 1.00 95.81 75 LEU A C 1
ATOM 627 O O . LEU A 1 75 ? -3.109 -13.901 8.204 1.00 95.81 75 LEU A O 1
ATOM 631 N N . SER A 1 76 ? -5.131 -13.560 9.104 1.00 94.38 76 SER A N 1
ATOM 632 C CA . SER A 1 76 ? -5.481 -14.983 9.190 1.00 94.38 76 SER A CA 1
ATOM 633 C C . SER A 1 76 ? -5.598 -15.622 7.810 1.00 94.38 76 SER A C 1
ATOM 635 O O . SER A 1 76 ? -5.165 -16.760 7.603 1.00 94.38 76 SER A O 1
ATOM 637 N N . ALA A 1 77 ? -6.155 -14.874 6.860 1.00 92.69 77 ALA A N 1
ATOM 638 C CA . ALA A 1 77 ? -6.366 -15.320 5.499 1.00 92.69 77 ALA A CA 1
ATOM 639 C C . ALA A 1 77 ? -5.035 -15.523 4.747 1.00 92.69 77 ALA A C 1
ATOM 641 O O . ALA A 1 77 ? -4.989 -16.341 3.833 1.00 92.69 77 ALA A O 1
ATOM 642 N N . GLN A 1 78 ? -3.964 -14.821 5.129 1.00 92.94 78 GLN A N 1
ATOM 643 C CA . GLN A 1 78 ? -2.645 -14.889 4.480 1.00 92.94 78 GLN A CA 1
ATOM 644 C C . GLN A 1 78 ? -1.553 -15.519 5.356 1.00 92.94 78 GLN A C 1
ATOM 646 O O . GLN A 1 78 ? -0.364 -15.394 5.074 1.00 92.94 78 GLN A O 1
ATOM 651 N N . ARG A 1 79 ? -1.934 -16.252 6.411 1.00 91.12 79 ARG A N 1
ATOM 652 C CA . ARG A 1 79 ? -0.990 -16.816 7.396 1.00 91.12 79 ARG A CA 1
ATOM 653 C C . ARG A 1 79 ? 0.149 -17.661 6.806 1.00 91.12 79 ARG A C 1
ATOM 655 O O . ARG A 1 79 ? 1.160 -17.835 7.474 1.00 91.12 79 ARG A O 1
ATOM 662 N N . GLY A 1 80 ? -0.063 -18.262 5.630 1.00 89.69 80 GLY A N 1
ATOM 663 C CA . GLY A 1 80 ? 0.932 -19.098 4.956 1.00 89.69 80 GLY A CA 1
ATOM 664 C C . GLY A 1 80 ? 2.099 -18.267 4.433 1.00 89.69 80 GLY A C 1
ATOM 665 O O . GLY A 1 80 ? 3.241 -18.550 4.774 1.00 89.69 80 GLY A O 1
ATOM 666 N N . GLU A 1 81 ? 1.790 -17.199 3.697 1.00 87.56 81 GLU A N 1
ATOM 667 C CA . GLU A 1 81 ? 2.777 -16.248 3.165 1.00 87.56 81 GLU A CA 1
ATOM 668 C C . GLU A 1 81 ? 3.447 -15.431 4.281 1.00 87.56 81 GLU A C 1
ATOM 670 O O . GLU A 1 81 ? 4.606 -15.048 4.188 1.00 87.56 81 GLU A O 1
ATOM 675 N N . LEU A 1 82 ? 2.729 -15.207 5.385 1.00 93.31 82 LEU A N 1
ATOM 676 C CA . LEU A 1 82 ? 3.202 -14.440 6.540 1.00 93.31 82 LEU A CA 1
ATOM 677 C C . LEU A 1 82 ? 3.800 -15.317 7.653 1.00 93.31 82 LEU A C 1
ATOM 679 O O . LEU A 1 82 ? 3.864 -14.883 8.803 1.00 93.31 82 LEU A O 1
ATOM 683 N N . ALA A 1 83 ? 4.208 -16.556 7.359 1.00 89.62 83 ALA A N 1
ATOM 684 C CA . ALA A 1 83 ? 4.648 -17.511 8.381 1.00 89.62 83 ALA A CA 1
ATOM 685 C C . ALA A 1 83 ? 5.850 -17.017 9.209 1.00 89.62 83 ALA A C 1
ATOM 687 O O . ALA A 1 83 ? 5.955 -17.346 10.393 1.00 89.62 83 ALA A O 1
ATOM 688 N N . GLU A 1 84 ? 6.727 -16.213 8.601 1.00 90.00 84 GLU A N 1
ATOM 689 C CA . GLU A 1 84 ? 7.898 -15.623 9.258 1.00 90.00 84 GLU A CA 1
ATOM 690 C C . GLU A 1 84 ? 7.606 -14.300 9.980 1.00 90.00 84 GLU A C 1
ATOM 692 O O . GLU A 1 84 ? 8.465 -13.795 10.703 1.00 90.00 84 GLU A O 1
ATOM 697 N N . LEU A 1 85 ? 6.402 -13.736 9.825 1.00 93.75 85 LEU A N 1
ATOM 698 C CA . LEU A 1 85 ? 6.036 -12.466 10.441 1.00 93.75 85 LEU A CA 1
ATOM 699 C C . LEU A 1 85 ? 5.725 -12.657 11.933 1.00 93.75 85 LEU A C 1
ATOM 701 O O . LEU A 1 85 ? 4.796 -13.361 12.320 1.00 93.75 85 LEU A O 1
ATOM 705 N N . GLU A 1 86 ? 6.464 -11.971 12.797 1.00 93.75 86 GLU A N 1
ATOM 706 C CA . GLU A 1 86 ? 6.269 -11.997 14.250 1.00 93.75 86 GLU A CA 1
ATOM 707 C C . GLU A 1 86 ? 5.282 -10.930 14.721 1.00 93.75 86 GLU A C 1
ATOM 709 O O . GLU A 1 86 ? 4.496 -11.152 15.649 1.00 93.75 86 GLU A O 1
ATOM 714 N N . SER A 1 87 ? 5.311 -9.748 14.102 1.00 94.44 87 SER A N 1
ATOM 715 C CA . SER A 1 87 ? 4.405 -8.665 14.476 1.00 94.44 87 SER A CA 1
ATOM 716 C C . SER A 1 87 ? 4.063 -7.737 13.325 1.00 94.44 87 SER A C 1
ATOM 718 O O . SER A 1 87 ? 4.900 -7.457 12.471 1.00 94.44 87 SER A O 1
ATOM 720 N N . LEU A 1 88 ? 2.838 -7.221 13.357 1.00 96.88 88 LEU A N 1
ATOM 721 C CA . LEU A 1 88 ? 2.370 -6.173 12.465 1.00 96.88 88 LEU A CA 1
ATOM 722 C C . LEU A 1 88 ? 2.000 -4.943 13.291 1.00 96.88 88 LEU A C 1
ATOM 724 O O . LEU A 1 88 ? 1.222 -5.048 14.240 1.00 96.88 88 LEU A O 1
ATOM 728 N N . THR A 1 89 ? 2.533 -3.781 12.924 1.00 97.50 89 THR A N 1
ATOM 729 C CA . THR A 1 89 ? 2.172 -2.499 13.538 1.00 97.50 89 THR A CA 1
ATOM 730 C C . THR A 1 89 ? 1.397 -1.642 12.544 1.00 97.50 89 THR A C 1
ATOM 732 O O . THR A 1 89 ? 1.934 -1.273 11.505 1.00 97.50 89 THR A O 1
ATOM 735 N N . CYS A 1 90 ? 0.152 -1.293 12.862 1.00 98.06 90 CYS A N 1
ATOM 736 C CA . CYS A 1 90 ? -0.620 -0.335 12.075 1.00 98.06 90 CYS A CA 1
ATOM 737 C C . CYS A 1 90 ? -0.399 1.076 12.621 1.00 98.06 90 CYS A C 1
ATOM 739 O O . CYS A 1 90 ? -0.704 1.351 13.787 1.00 98.06 90 CYS A O 1
ATOM 741 N N . LEU A 1 91 ? 0.122 1.953 11.769 1.00 98.00 91 LEU A N 1
ATOM 742 C CA . LEU A 1 91 ? 0.369 3.359 12.065 1.00 98.00 91 LEU A CA 1
ATOM 743 C C . LEU A 1 91 ? -0.586 4.240 11.271 1.00 98.00 91 LEU A C 1
ATOM 745 O O . LEU A 1 91 ? -0.987 3.909 10.154 1.00 98.00 91 LEU A O 1
ATOM 749 N N . ARG A 1 92 ? -0.915 5.392 11.838 1.00 97.62 92 ARG A N 1
ATOM 750 C CA . ARG A 1 92 ? -1.684 6.421 11.159 1.00 97.62 92 ARG A CA 1
ATOM 751 C C . ARG A 1 92 ? -0.821 7.125 10.123 1.00 97.62 92 ARG A C 1
ATOM 753 O O . ARG A 1 92 ? 0.325 7.485 10.389 1.00 97.62 92 ARG A O 1
ATOM 760 N N . THR A 1 93 ? -1.411 7.410 8.972 1.00 96.94 93 THR A N 1
ATOM 761 C CA . THR A 1 93 ? -0.893 8.419 8.048 1.00 96.94 93 THR A CA 1
ATOM 762 C C . THR A 1 93 ? -1.994 9.391 7.639 1.00 96.94 93 THR A C 1
ATOM 764 O O . THR A 1 93 ? -3.178 9.067 7.696 1.00 96.94 93 THR A O 1
ATOM 767 N N . LEU A 1 94 ? -1.593 10.604 7.266 1.00 94.25 94 LEU A N 1
ATOM 768 C CA . LEU A 1 94 ? -2.484 11.652 6.768 1.00 94.25 94 LEU A CA 1
ATOM 769 C C . LEU A 1 94 ? -2.535 11.691 5.239 1.00 94.25 94 LEU A C 1
ATOM 771 O O . LEU A 1 94 ? -3.541 12.106 4.666 1.00 94.25 94 LEU A O 1
ATOM 775 N N . ARG A 1 95 ? -1.448 11.283 4.582 1.00 93.94 95 ARG A N 1
ATOM 776 C CA . ARG A 1 95 ? -1.254 11.452 3.144 1.00 93.94 95 ARG A CA 1
ATOM 777 C C . ARG A 1 95 ? -1.477 10.129 2.410 1.00 93.94 95 ARG A C 1
ATOM 779 O O . ARG A 1 95 ? -0.969 9.110 2.878 1.00 93.94 95 ARG A O 1
ATOM 786 N N . PRO A 1 96 ? -2.230 10.113 1.296 1.00 91.00 96 PRO A N 1
ATOM 787 C CA . PRO A 1 96 ? -2.437 8.901 0.504 1.00 91.00 96 PRO A CA 1
ATOM 788 C C . PRO A 1 96 ? -1.134 8.265 0.009 1.00 91.00 96 PRO A C 1
ATOM 790 O O . PRO A 1 96 ? -1.017 7.047 0.013 1.00 91.00 96 PRO A O 1
ATOM 793 N N . GLU A 1 97 ? -0.146 9.075 -0.372 1.00 89.25 97 GLU A N 1
ATOM 794 C CA . GLU A 1 97 ? 1.157 8.619 -0.872 1.00 89.25 97 GLU A CA 1
ATOM 795 C C . GLU A 1 97 ? 2.041 7.944 0.189 1.00 89.25 97 GLU A C 1
ATOM 797 O O . GLU A 1 97 ? 2.991 7.247 -0.160 1.00 89.25 97 GLU A O 1
ATOM 802 N N . ASP A 1 98 ? 1.719 8.139 1.470 1.00 92.94 98 ASP A N 1
ATOM 803 C CA . ASP A 1 98 ? 2.409 7.523 2.605 1.00 92.94 98 ASP A CA 1
ATOM 804 C C . ASP A 1 98 ? 1.721 6.219 3.060 1.00 92.94 98 ASP A C 1
ATOM 806 O O . ASP A 1 98 ? 2.171 5.593 4.025 1.00 92.94 98 ASP A O 1
ATOM 810 N N . GLU A 1 99 ? 0.603 5.829 2.435 1.00 95.50 99 GLU A N 1
ATOM 811 C CA . GLU A 1 99 ? -0.039 4.538 2.691 1.00 95.50 99 GLU A CA 1
ATOM 812 C C . GLU A 1 99 ? 0.766 3.395 2.077 1.00 95.50 99 GLU A C 1
ATOM 814 O O . GLU A 1 99 ? 1.327 3.520 0.991 1.00 95.50 99 GLU A O 1
ATOM 819 N N . GLY A 1 100 ? 0.791 2.268 2.780 1.00 95.94 100 GLY A N 1
ATOM 820 C CA . GLY A 1 100 ? 1.452 1.053 2.320 1.00 95.94 100 GLY A CA 1
ATOM 821 C C . GLY A 1 100 ? 2.134 0.302 3.454 1.00 95.94 100 GLY A C 1
ATOM 822 O O . GLY A 1 100 ? 2.147 0.763 4.606 1.00 95.94 100 GLY A O 1
ATOM 823 N N . ALA A 1 101 ? 2.697 -0.857 3.133 1.00 95.31 101 ALA A N 1
ATOM 824 C CA . ALA A 1 101 ? 3.460 -1.670 4.063 1.00 95.31 101 ALA A CA 1
ATOM 825 C C . ALA A 1 101 ? 4.948 -1.752 3.735 1.00 95.31 101 ALA A C 1
ATOM 827 O O . ALA A 1 101 ? 5.368 -1.702 2.583 1.00 95.31 101 ALA A O 1
ATOM 828 N N . ASP A 1 102 ? 5.742 -1.910 4.788 1.00 93.19 102 ASP A N 1
ATOM 829 C CA . ASP A 1 102 ? 7.173 -2.178 4.698 1.00 93.19 102 ASP A CA 1
ATOM 830 C C . ASP A 1 102 ? 7.622 -3.014 5.906 1.00 93.19 102 ASP A C 1
ATOM 832 O O . ASP A 1 102 ? 6.911 -3.117 6.918 1.00 93.19 102 ASP A O 1
ATOM 836 N N . LEU A 1 103 ? 8.818 -3.591 5.833 1.00 92.00 103 LEU A N 1
ATOM 837 C CA . LEU A 1 103 ? 9.467 -4.167 7.002 1.00 92.00 103 LEU A CA 1
ATOM 838 C C . LEU A 1 103 ? 9.840 -3.048 7.981 1.00 92.00 103 LEU A C 1
ATOM 840 O O . LEU A 1 103 ? 10.303 -1.968 7.613 1.00 92.00 103 LEU A O 1
ATOM 844 N N . ALA A 1 104 ? 9.644 -3.302 9.272 1.00 88.75 104 ALA A N 1
ATOM 845 C CA . ALA A 1 104 ? 10.147 -2.409 10.303 1.00 88.75 104 ALA A CA 1
ATOM 846 C C . ALA A 1 104 ? 11.678 -2.373 10.222 1.00 88.75 104 ALA A C 1
ATOM 848 O O . ALA A 1 104 ? 12.302 -3.405 9.972 1.00 88.75 104 ALA A O 1
ATOM 849 N N . ALA A 1 105 ? 12.287 -1.213 10.477 1.00 78.75 105 ALA A N 1
ATOM 850 C CA . ALA A 1 105 ? 13.740 -1.109 10.510 1.00 78.75 105 ALA A CA 1
ATOM 851 C C . ALA A 1 105 ? 14.324 -2.147 11.492 1.00 78.75 105 ALA A C 1
ATOM 853 O O . ALA A 1 105 ? 13.829 -2.255 12.622 1.00 78.75 105 ALA A O 1
ATOM 854 N N . PRO A 1 106 ? 15.342 -2.924 11.086 1.00 67.44 106 PRO A N 1
ATOM 855 C CA . PRO A 1 106 ? 15.943 -3.912 11.963 1.00 67.44 106 PRO A CA 1
ATOM 856 C C . PRO A 1 106 ? 16.553 -3.222 13.182 1.00 67.44 106 PRO A C 1
ATOM 858 O O . PRO A 1 106 ? 17.336 -2.279 13.060 1.00 67.44 106 PRO A O 1
ATOM 861 N N . VAL A 1 107 ? 16.225 -3.717 14.374 1.00 59.16 107 VAL A N 1
ATOM 862 C CA . VAL A 1 107 ? 17.034 -3.431 15.559 1.00 59.16 107 VAL A CA 1
ATOM 863 C C . VAL A 1 107 ? 18.237 -4.361 15.449 1.00 59.16 107 VAL A C 1
ATOM 865 O O . VAL A 1 107 ? 18.098 -5.578 15.573 1.00 59.16 107 VAL A O 1
ATOM 868 N N . ALA A 1 108 ? 19.391 -3.795 15.093 1.00 54.69 108 ALA A N 1
ATOM 869 C CA . ALA A 1 108 ? 20.609 -4.548 14.809 1.00 54.69 108 ALA A CA 1
ATOM 870 C C . ALA A 1 108 ? 20.914 -5.608 15.896 1.00 54.69 108 ALA A C 1
ATOM 872 O O . ALA A 1 108 ? 20.706 -5.327 17.080 1.00 54.69 108 ALA A O 1
ATOM 873 N N . PRO A 1 109 ? 21.433 -6.801 15.531 1.00 46.97 109 PRO A N 1
ATOM 874 C CA . PRO A 1 109 ? 21.873 -7.245 14.202 1.00 46.97 109 PRO A CA 1
ATOM 875 C C . PRO A 1 109 ? 20.884 -8.204 13.495 1.00 46.97 109 PRO A C 1
ATOM 877 O O . PRO A 1 109 ? 21.296 -8.972 12.630 1.00 46.97 109 PRO A O 1
ATOM 880 N N . ALA A 1 110 ? 19.599 -8.217 13.865 1.00 57.09 110 ALA A N 1
ATOM 881 C CA . ALA A 1 110 ? 18.635 -9.187 13.335 1.00 57.09 110 ALA A CA 1
ATOM 882 C C . ALA A 1 110 ? 17.886 -8.677 12.092 1.00 57.09 110 ALA A C 1
ATOM 884 O O . ALA A 1 110 ? 17.523 -7.505 12.016 1.00 57.09 110 ALA A O 1
ATOM 885 N N . THR A 1 111 ? 17.579 -9.575 11.149 1.00 62.69 111 THR A N 1
ATOM 886 C CA . THR A 1 111 ? 16.548 -9.341 10.126 1.00 62.69 111 THR A CA 1
ATOM 887 C C . THR A 1 111 ? 15.214 -9.058 10.808 1.00 62.69 111 THR A C 1
ATOM 889 O O . THR A 1 111 ? 14.791 -9.810 11.690 1.00 62.69 111 THR A O 1
ATOM 892 N N . SER A 1 112 ? 14.543 -7.979 10.408 1.00 67.12 112 SER A N 1
ATOM 893 C CA . SER A 1 112 ? 13.260 -7.614 10.999 1.00 67.12 112 SER A CA 1
ATOM 894 C C . SER A 1 112 ? 12.165 -8.567 10.537 1.00 67.12 112 SER A C 1
ATOM 896 O O . SER A 1 112 ? 11.779 -8.575 9.373 1.00 67.12 112 SER A O 1
ATOM 898 N N . ARG A 1 113 ? 11.625 -9.341 11.478 1.00 86.88 113 ARG A N 1
ATOM 899 C CA . ARG A 1 113 ? 10.383 -10.111 11.312 1.00 86.88 113 ARG A CA 1
ATOM 900 C C . ARG A 1 113 ? 9.155 -9.311 11.737 1.00 86.88 113 ARG A C 1
ATOM 902 O O . ARG A 1 113 ? 8.118 -9.864 12.097 1.00 86.88 113 ARG A O 1
ATOM 909 N N . ALA A 1 114 ? 9.278 -7.992 11.761 1.00 92.44 114 ALA A N 1
ATOM 910 C CA . ALA A 1 114 ? 8.190 -7.084 12.053 1.00 92.44 114 ALA A CA 1
ATOM 911 C C . ALA A 1 114 ? 7.884 -6.257 10.809 1.00 92.44 114 ALA A C 1
ATOM 913 O O . ALA A 1 114 ? 8.796 -5.814 10.119 1.00 92.44 114 ALA A O 1
ATOM 914 N N . ALA A 1 115 ? 6.604 -6.018 10.558 1.00 95.44 115 ALA A N 1
ATOM 915 C CA . ALA A 1 115 ? 6.138 -5.157 9.483 1.00 95.44 115 ALA A CA 1
ATOM 916 C C . ALA A 1 115 ? 5.356 -3.972 10.046 1.00 95.44 115 ALA A C 1
ATOM 918 O O . ALA A 1 115 ? 4.779 -4.025 11.142 1.00 95.44 115 ALA A O 1
ATOM 919 N N . VAL A 1 116 ? 5.331 -2.896 9.274 1.00 97.06 116 VAL A N 1
ATOM 920 C CA . VAL A 1 116 ? 4.548 -1.696 9.537 1.00 97.06 116 VAL A CA 1
ATOM 921 C C . VAL A 1 116 ? 3.618 -1.481 8.358 1.00 97.06 116 VAL A C 1
ATOM 923 O O . VAL A 1 116 ? 4.084 -1.452 7.228 1.00 97.06 116 VAL A O 1
ATOM 926 N N . VAL A 1 117 ? 2.327 -1.281 8.618 1.00 97.88 117 VAL A N 1
ATOM 927 C CA . VAL A 1 117 ? 1.377 -0.787 7.612 1.00 97.88 117 VAL A CA 1
ATOM 928 C C . VAL A 1 117 ? 0.944 0.614 8.028 1.00 97.88 117 VAL A C 1
ATOM 930 O O . VAL A 1 117 ? 0.463 0.815 9.145 1.00 97.88 117 VAL A O 1
ATOM 933 N N . ARG A 1 118 ? 1.101 1.588 7.134 1.00 98.31 118 ARG A N 1
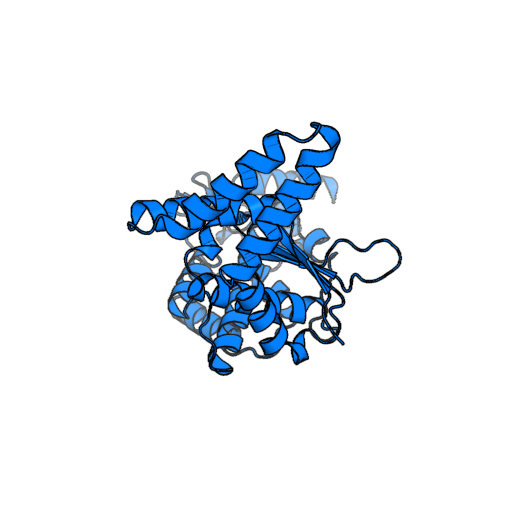ATOM 934 C CA . ARG A 1 118 ? 0.584 2.949 7.304 1.00 98.31 118 ARG A CA 1
ATOM 935 C C . ARG A 1 118 ? -0.783 3.059 6.642 1.00 98.31 118 ARG A C 1
ATOM 937 O O . ARG A 1 118 ? -0.927 2.730 5.468 1.00 98.31 118 ARG A O 1
ATOM 944 N N . ILE A 1 119 ? -1.781 3.503 7.404 1.00 98.06 119 ILE A N 1
ATOM 945 C CA . ILE A 1 119 ? -3.190 3.516 6.989 1.00 98.06 119 ILE A CA 1
ATOM 946 C C . ILE A 1 119 ? -3.795 4.883 7.302 1.00 98.06 119 ILE A C 1
ATOM 948 O O . ILE A 1 119 ? -3.658 5.388 8.421 1.00 98.06 119 ILE A O 1
ATOM 952 N N . ARG A 1 120 ? -4.503 5.481 6.341 1.00 97.81 120 ARG A N 1
ATOM 953 C CA . ARG A 1 120 ? -5.374 6.628 6.618 1.00 97.81 120 ARG A CA 1
ATOM 954 C C . ARG A 1 120 ? -6.610 6.163 7.373 1.00 97.81 120 ARG A C 1
ATOM 956 O O . ARG A 1 120 ? -7.274 5.210 6.964 1.00 97.81 120 ARG A O 1
ATOM 963 N N . ALA A 1 121 ? -6.980 6.890 8.424 1.00 97.62 121 ALA A N 1
ATOM 964 C CA . ALA A 1 121 ? -8.139 6.557 9.250 1.00 97.62 121 ALA A CA 1
ATOM 965 C C . ALA A 1 121 ? -9.443 6.445 8.430 1.00 97.62 121 ALA A C 1
ATOM 967 O O . ALA A 1 121 ? -10.269 5.574 8.689 1.00 97.62 121 ALA A O 1
ATOM 968 N N . ALA A 1 122 ? -9.581 7.243 7.365 1.00 96.50 122 ALA A N 1
ATOM 969 C CA . ALA A 1 122 ? -10.731 7.205 6.462 1.00 96.50 122 ALA A CA 1
ATOM 970 C C . ALA A 1 122 ? -10.979 5.834 5.797 1.00 96.50 122 ALA A C 1
ATOM 972 O O . ALA A 1 122 ? -12.127 5.528 5.484 1.00 96.50 122 ALA A O 1
ATOM 973 N N . ARG A 1 123 ? -9.956 4.976 5.617 1.00 96.81 123 ARG A N 1
ATOM 974 C CA . ARG A 1 123 ? -10.156 3.627 5.047 1.00 96.81 123 ARG A CA 1
ATOM 975 C C . ARG A 1 123 ? -11.061 2.754 5.907 1.00 96.81 123 ARG A C 1
ATOM 977 O O . ARG A 1 123 ? -11.775 1.912 5.378 1.00 96.81 123 ARG A O 1
ATOM 984 N N . PHE A 1 124 ? -11.072 2.971 7.220 1.00 97.56 124 PHE A N 1
ATOM 985 C CA . PHE A 1 124 ? -11.902 2.199 8.140 1.00 97.56 124 PHE A CA 1
ATOM 986 C C . PHE A 1 124 ? -13.402 2.462 7.963 1.00 97.56 124 PHE A C 1
ATOM 988 O O . PHE A 1 124 ? -14.207 1.641 8.387 1.00 97.56 124 PHE A O 1
ATOM 995 N N . LEU A 1 125 ? -13.791 3.546 7.285 1.00 95.38 125 LEU A N 1
ATOM 996 C CA . LEU A 1 125 ? -15.196 3.825 6.980 1.00 95.38 125 LEU A CA 1
ATOM 997 C C . LEU A 1 125 ? -15.744 2.959 5.830 1.00 95.38 125 LEU A C 1
ATOM 999 O O . LEU A 1 125 ? -16.958 2.880 5.656 1.00 95.38 125 LEU A O 1
ATOM 1003 N N . ALA A 1 126 ? -14.868 2.289 5.073 1.00 95.19 126 ALA A N 1
ATOM 1004 C CA . ALA A 1 126 ? -15.208 1.361 3.997 1.00 95.19 126 ALA A CA 1
ATOM 1005 C C . ALA A 1 126 ? -14.433 0.043 4.186 1.00 95.19 126 ALA A C 1
ATOM 1007 O O . ALA A 1 126 ? -13.351 -0.154 3.634 1.00 95.19 126 ALA A O 1
ATOM 1008 N N . LEU A 1 127 ? -14.976 -0.872 4.999 1.00 94.50 127 LEU A N 1
ATOM 1009 C CA . LEU A 1 127 ? -14.268 -2.091 5.431 1.00 94.50 127 LEU A CA 1
ATOM 1010 C C . LEU A 1 127 ? -13.868 -3.033 4.293 1.00 94.50 127 LEU A C 1
ATOM 1012 O O . LEU A 1 127 ? -12.842 -3.712 4.398 1.00 94.50 127 LEU A O 1
ATOM 1016 N N . ASP A 1 128 ? -14.635 -3.052 3.207 1.00 93.19 128 ASP A N 1
ATOM 1017 C CA . ASP A 1 128 ? -14.282 -3.815 2.012 1.00 93.19 128 ASP A CA 1
ATOM 1018 C C . ASP A 1 128 ? -13.024 -3.239 1.351 1.00 93.19 128 ASP A C 1
ATOM 1020 O O . ASP A 1 128 ? -12.113 -3.985 0.995 1.00 93.19 128 ASP A O 1
ATOM 1024 N N . ASP A 1 129 ? -12.916 -1.912 1.261 1.00 94.44 129 ASP A N 1
ATOM 1025 C CA . ASP A 1 129 ? -11.762 -1.219 0.678 1.00 94.44 129 ASP A CA 1
ATOM 1026 C C . ASP A 1 129 ? -10.525 -1.314 1.569 1.00 94.44 129 ASP A C 1
ATOM 1028 O O . ASP A 1 129 ? -9.428 -1.571 1.070 1.00 94.44 129 ASP A O 1
ATOM 1032 N N . LEU A 1 130 ? -10.696 -1.175 2.890 1.00 96.94 130 LEU A N 1
ATOM 1033 C CA . LEU A 1 130 ? -9.648 -1.495 3.863 1.00 96.94 130 LEU A CA 1
ATOM 1034 C C . LEU A 1 130 ? -9.178 -2.937 3.685 1.00 96.94 130 LEU A C 1
ATOM 1036 O O . LEU A 1 130 ? -7.987 -3.222 3.742 1.00 96.94 130 LEU A O 1
ATOM 1040 N N . GLY A 1 131 ? -10.123 -3.837 3.452 1.00 96.50 131 GLY A N 1
ATOM 1041 C CA . GLY A 1 131 ? -9.863 -5.234 3.213 1.00 96.50 131 GLY A CA 1
ATOM 1042 C C . GLY A 1 131 ? -8.976 -5.511 2.011 1.00 96.50 131 GLY A C 1
ATOM 1043 O O . GLY A 1 131 ? -7.977 -6.208 2.141 1.00 96.50 131 GLY A O 1
ATOM 1044 N N . ARG A 1 132 ? -9.331 -4.938 0.859 1.00 96.88 132 ARG A N 1
ATOM 1045 C CA . ARG A 1 132 ? -8.547 -5.047 -0.381 1.00 96.88 132 ARG A CA 1
ATOM 1046 C C . ARG A 1 132 ? -7.157 -4.443 -0.223 1.00 96.88 132 ARG A C 1
ATOM 1048 O O . ARG A 1 132 ? -6.182 -5.028 -0.674 1.00 96.88 132 ARG A O 1
ATOM 1055 N N . PHE A 1 133 ? -7.074 -3.301 0.459 1.00 98.06 133 PHE A N 1
ATOM 1056 C CA . PHE A 1 133 ? -5.807 -2.656 0.779 1.00 98.06 133 PHE A CA 1
ATOM 1057 C C . PHE A 1 133 ? -4.921 -3.551 1.649 1.00 98.06 133 PHE A C 1
ATOM 1059 O O . PHE A 1 133 ? -3.796 -3.841 1.271 1.00 98.06 133 PHE A O 1
ATOM 1066 N N . LEU A 1 134 ? -5.433 -4.056 2.774 1.00 97.88 134 LEU A N 1
ATOM 1067 C CA . LEU A 1 134 ? -4.674 -4.970 3.631 1.00 97.88 134 LEU A CA 1
ATOM 1068 C C . LEU A 1 134 ? -4.274 -6.235 2.878 1.00 97.88 134 LEU A C 1
ATOM 1070 O O . LEU A 1 134 ? -3.156 -6.709 3.051 1.00 97.88 134 LEU A O 1
ATOM 1074 N N . ASP A 1 135 ? -5.161 -6.765 2.036 1.00 97.19 135 ASP A N 1
ATOM 1075 C CA . ASP A 1 135 ? -4.841 -7.956 1.271 1.00 97.19 135 ASP A CA 1
ATOM 1076 C C . ASP A 1 135 ? -3.670 -7.725 0.308 1.00 97.19 135 ASP A C 1
ATOM 1078 O O . ASP A 1 135 ? -2.784 -8.570 0.227 1.00 97.19 135 ASP A O 1
ATOM 1082 N N . HIS A 1 136 ? -3.630 -6.569 -0.351 1.00 97.94 136 HIS A N 1
ATOM 1083 C CA . HIS A 1 136 ? -2.537 -6.136 -1.221 1.00 97.94 136 HIS A CA 1
ATOM 1084 C C . HIS A 1 136 ? -1.225 -5.933 -0.456 1.00 97.94 136 HIS A C 1
ATOM 1086 O O . HIS A 1 136 ? -0.202 -6.541 -0.773 1.00 97.94 136 HIS A O 1
ATOM 1092 N N . GLU A 1 137 ? -1.262 -5.132 0.606 1.00 97.88 137 GLU A N 1
ATOM 1093 C CA . GLU A 1 137 ? -0.070 -4.786 1.379 1.00 97.88 137 GLU A CA 1
ATOM 1094 C C . GLU A 1 137 ? 0.558 -5.995 2.086 1.00 97.88 137 GLU A C 1
ATOM 1096 O O . GLU A 1 137 ? 1.778 -6.089 2.218 1.00 97.88 137 GLU A O 1
ATOM 1101 N N . LEU A 1 138 ? -0.249 -6.958 2.535 1.00 97.19 138 LEU A N 1
ATOM 1102 C CA . LEU A 1 138 ? 0.272 -8.162 3.182 1.00 97.19 138 LEU A CA 1
ATOM 1103 C C . LEU A 1 138 ? 0.987 -9.100 2.204 1.00 97.19 138 LEU A C 1
ATOM 1105 O O . LEU A 1 138 ? 1.948 -9.755 2.607 1.00 97.19 138 LEU A O 1
ATOM 1109 N N . VAL A 1 139 ? 0.604 -9.118 0.925 1.00 96.38 139 VAL A N 1
ATOM 1110 C CA . VAL A 1 139 ? 1.365 -9.850 -0.098 1.00 96.38 139 VAL A CA 1
ATOM 1111 C C . VAL A 1 139 ? 2.728 -9.186 -0.324 1.00 96.38 139 VAL A C 1
ATOM 1113 O O . VAL A 1 139 ? 3.730 -9.893 -0.420 1.00 96.38 139 VAL A O 1
ATOM 1116 N N . HIS A 1 140 ? 2.805 -7.848 -0.329 1.00 96.38 140 HIS A N 1
ATOM 1117 C CA . HIS A 1 140 ? 4.094 -7.141 -0.360 1.00 96.38 140 HIS A CA 1
ATOM 1118 C C . HIS A 1 140 ? 4.985 -7.521 0.828 1.00 96.38 140 HIS A C 1
ATOM 1120 O O . HIS A 1 140 ? 6.167 -7.809 0.645 1.00 96.38 140 HIS A O 1
ATOM 1126 N N . VAL A 1 141 ? 4.424 -7.579 2.039 1.00 95.94 141 VAL A N 1
ATOM 1127 C CA . VAL A 1 141 ? 5.161 -8.028 3.231 1.00 95.94 141 VAL A CA 1
ATOM 1128 C C . VAL A 1 141 ? 5.643 -9.474 3.082 1.00 95.94 141 VAL A C 1
ATOM 1130 O O . VAL A 1 141 ? 6.794 -9.757 3.405 1.00 95.94 141 VAL A O 1
ATOM 1133 N N . GLY A 1 142 ? 4.797 -10.379 2.581 1.00 94.88 142 GLY A N 1
ATOM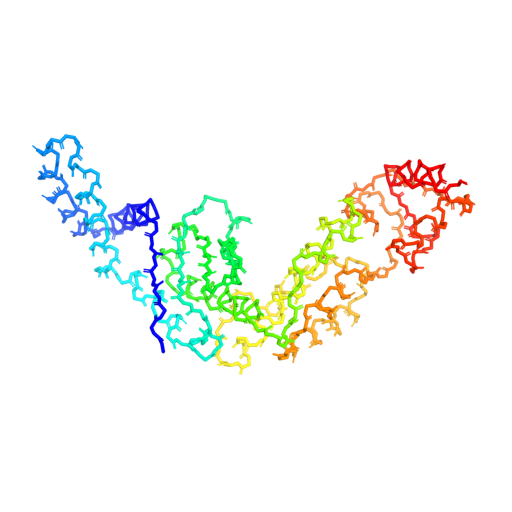 1134 C CA . GLY A 1 142 ? 5.169 -11.776 2.334 1.00 94.88 142 GLY A CA 1
ATOM 1135 C C . GLY A 1 142 ? 6.345 -11.907 1.364 1.00 94.88 142 GLY A C 1
ATOM 1136 O O . GLY A 1 142 ? 7.308 -12.617 1.649 1.00 94.88 142 GLY A O 1
ATOM 1137 N N . ASP A 1 143 ? 6.323 -11.150 0.266 1.00 95.12 143 ASP A N 1
ATOM 1138 C CA . ASP A 1 143 ? 7.444 -11.076 -0.673 1.00 95.12 143 ASP A CA 1
ATOM 1139 C C . ASP A 1 143 ? 8.725 -10.576 0.014 1.00 95.12 143 ASP A C 1
ATOM 1141 O O . ASP A 1 143 ? 9.770 -11.203 -0.122 1.00 95.12 143 ASP A O 1
ATOM 1145 N N . LEU A 1 144 ? 8.663 -9.493 0.798 1.00 93.25 144 LEU A N 1
ATOM 1146 C CA . LEU A 1 144 ? 9.841 -8.948 1.491 1.00 93.25 144 LEU A CA 1
ATOM 1147 C C . LEU A 1 144 ? 10.455 -9.924 2.505 1.00 93.25 144 LEU A C 1
ATOM 1149 O O . LEU A 1 144 ? 11.667 -9.896 2.716 1.00 93.25 144 LEU A O 1
ATOM 1153 N N . LEU A 1 145 ? 9.640 -10.779 3.126 1.00 91.50 145 LEU A N 1
ATOM 1154 C CA . LEU A 1 145 ? 10.101 -11.827 4.044 1.00 91.50 145 LEU A CA 1
ATOM 1155 C C . LEU A 1 145 ? 10.659 -13.054 3.308 1.00 91.50 145 LEU A C 1
ATOM 1157 O O . LEU A 1 145 ? 11.441 -13.815 3.874 1.00 91.50 145 LEU A O 1
ATOM 1161 N N . SER A 1 146 ? 10.265 -13.268 2.054 1.00 91.31 146 SER A N 1
ATOM 1162 C CA . SER A 1 146 ? 10.620 -14.461 1.296 1.00 91.31 146 SER A CA 1
ATOM 1163 C C . SER A 1 146 ? 12.060 -14.413 0.787 1.00 91.31 146 SER A C 1
ATOM 1165 O O . SER A 1 146 ? 12.429 -13.597 -0.060 1.00 91.31 146 SER A O 1
ATOM 1167 N N . ALA A 1 147 ? 12.871 -15.391 1.198 1.00 90.62 147 ALA A N 1
ATOM 1168 C CA . ALA A 1 147 ? 14.210 -15.582 0.638 1.00 90.62 147 ALA A CA 1
ATOM 1169 C C . ALA A 1 147 ? 14.191 -15.802 -0.890 1.00 90.62 147 ALA A C 1
ATOM 1171 O O . ALA A 1 147 ? 15.134 -15.417 -1.577 1.00 90.62 147 ALA A O 1
ATOM 1172 N N . ALA A 1 148 ? 13.116 -16.388 -1.434 1.00 91.25 148 ALA A N 1
ATOM 1173 C CA . ALA A 1 148 ? 12.965 -16.603 -2.875 1.00 91.25 148 ALA A CA 1
ATOM 1174 C C . ALA A 1 148 ? 12.688 -15.302 -3.648 1.00 91.25 148 ALA A C 1
ATOM 1176 O O . ALA A 1 148 ? 13.037 -15.209 -4.825 1.00 91.25 148 ALA A O 1
ATOM 1177 N N . PHE A 1 149 ? 12.086 -14.300 -2.999 1.00 94.69 149 PHE A N 1
ATOM 1178 C CA . PHE A 1 149 ? 11.928 -12.969 -3.581 1.00 94.69 149 PHE A CA 1
ATOM 1179 C C . PHE A 1 149 ? 13.280 -12.254 -3.679 1.00 94.69 149 PHE A C 1
ATOM 1181 O O . PHE A 1 149 ? 13.557 -11.601 -4.686 1.00 94.69 149 PHE A O 1
ATOM 1188 N N . GLY A 1 150 ? 14.140 -12.426 -2.668 1.00 91.31 150 GLY A N 1
ATOM 1189 C CA . GLY A 1 150 ? 15.521 -11.940 -2.683 1.00 91.31 150 GLY A CA 1
ATOM 1190 C C . GLY A 1 150 ? 15.625 -10.416 -2.601 1.00 91.31 150 GLY A C 1
ATOM 1191 O O . GLY A 1 150 ? 16.374 -9.816 -3.369 1.00 91.31 150 GLY A O 1
ATOM 1192 N N . HIS A 1 151 ? 14.841 -9.786 -1.718 1.00 90.31 151 HIS A N 1
ATOM 1193 C CA . HIS A 1 151 ? 14.887 -8.338 -1.513 1.00 90.31 151 HIS A CA 1
ATOM 1194 C C . HIS A 1 151 ? 16.285 -7.875 -1.077 1.00 90.31 151 HIS A C 1
ATOM 1196 O O . HIS A 1 151 ? 16.827 -8.370 -0.090 1.00 90.31 151 HIS A O 1
ATOM 1202 N N . ASP A 1 152 ? 16.832 -6.885 -1.783 1.00 86.06 152 ASP A N 1
ATOM 1203 C CA . ASP A 1 152 ? 18.082 -6.220 -1.428 1.00 86.06 152 ASP A CA 1
ATOM 1204 C C . ASP A 1 152 ? 17.825 -4.719 -1.178 1.00 86.06 152 ASP A C 1
ATOM 1206 O O . ASP A 1 152 ? 17.631 -3.953 -2.128 1.00 86.06 152 ASP A O 1
ATOM 1210 N N . PRO A 1 153 ? 17.857 -4.259 0.088 1.00 79.69 153 PRO A N 1
ATOM 1211 C CA . PRO A 1 153 ? 17.695 -2.844 0.425 1.00 79.69 153 PRO A CA 1
ATOM 1212 C C . PRO A 1 153 ? 18.745 -1.932 -0.233 1.00 79.69 153 PRO A C 1
ATOM 1214 O O . PRO A 1 153 ? 18.502 -0.738 -0.424 1.00 79.69 153 PRO A O 1
ATOM 1217 N N . GLY A 1 154 ? 19.917 -2.476 -0.582 1.00 81.31 154 GLY A N 1
ATOM 1218 C CA . GLY A 1 154 ? 21.021 -1.750 -1.201 1.00 81.31 154 GLY A CA 1
ATOM 1219 C C . GLY A 1 154 ? 20.848 -1.503 -2.700 1.00 81.31 154 GLY A C 1
ATOM 1220 O O . GLY A 1 154 ? 21.481 -0.587 -3.228 1.00 81.31 154 GLY A O 1
ATOM 1221 N N . SER A 1 155 ? 19.960 -2.234 -3.376 1.00 83.06 155 SER A N 1
ATOM 1222 C CA . SER A 1 155 ? 19.853 -2.244 -4.842 1.00 83.06 155 SER A CA 1
ATOM 1223 C C . SER A 1 155 ? 19.549 -0.874 -5.461 1.00 83.06 155 SER A C 1
ATOM 1225 O O . SER A 1 155 ? 20.033 -0.553 -6.545 1.00 83.06 155 SER A O 1
ATOM 1227 N N . LEU A 1 156 ? 18.819 -0.000 -4.759 1.00 77.00 156 LEU A N 1
ATOM 1228 C CA . LEU A 1 156 ? 18.544 1.365 -5.234 1.00 77.00 156 LEU A CA 1
ATOM 1229 C C . LEU A 1 156 ? 19.714 2.341 -5.031 1.00 77.00 156 LEU A C 1
ATOM 1231 O O . LEU A 1 156 ? 19.702 3.437 -5.598 1.00 77.00 156 LEU A O 1
ATOM 1235 N N . THR A 1 157 ? 20.723 1.969 -4.241 1.00 77.88 157 THR A N 1
ATOM 1236 C CA . THR A 1 157 ? 21.927 2.785 -4.015 1.00 77.88 157 THR A CA 1
ATOM 1237 C C . THR A 1 157 ? 22.815 2.809 -5.253 1.00 77.88 157 THR A C 1
ATOM 1239 O O . THR A 1 157 ? 23.402 3.846 -5.550 1.00 77.88 157 THR A O 1
ATOM 1242 N N . ALA A 1 158 ? 22.850 1.704 -6.006 1.00 76.06 158 ALA A N 1
ATOM 1243 C CA . ALA A 1 158 ? 23.547 1.612 -7.287 1.00 76.06 158 ALA A CA 1
ATOM 1244 C C . ALA A 1 158 ? 22.881 2.458 -8.390 1.00 76.06 158 ALA A C 1
ATOM 1246 O O . ALA A 1 158 ? 23.519 2.789 -9.384 1.00 76.06 158 ALA A O 1
ATOM 1247 N N . ILE A 1 159 ? 21.609 2.835 -8.212 1.00 80.94 159 ILE A N 1
ATOM 1248 C CA . ILE A 1 159 ? 20.899 3.718 -9.138 1.00 80.94 159 ILE A CA 1
ATOM 1249 C C . ILE A 1 159 ? 21.268 5.171 -8.848 1.00 80.94 159 ILE A C 1
ATOM 1251 O O . ILE A 1 159 ? 21.119 5.661 -7.718 1.00 80.94 159 ILE A O 1
ATOM 1255 N N . SER A 1 160 ? 21.681 5.873 -9.901 1.00 77.88 160 SER A N 1
ATOM 1256 C CA . SER A 1 160 ? 22.027 7.289 -9.856 1.00 77.88 160 SER A CA 1
ATOM 1257 C C . SER A 1 160 ? 20.892 8.128 -9.241 1.00 77.88 160 SER A C 1
ATOM 1259 O O . SER A 1 160 ? 19.722 7.921 -9.590 1.00 77.88 160 SER A O 1
ATOM 1261 N N . PRO A 1 161 ? 21.194 9.082 -8.334 1.00 81.06 161 PRO A N 1
ATOM 1262 C CA . PRO A 1 161 ? 20.181 9.809 -7.562 1.00 81.06 161 PRO A CA 1
ATOM 1263 C C . PRO A 1 161 ? 19.070 10.459 -8.397 1.00 81.06 161 PRO A C 1
ATOM 1265 O O . PRO A 1 161 ? 17.912 10.442 -7.986 1.00 81.06 161 PRO A O 1
ATOM 1268 N N . HIS A 1 162 ? 19.392 10.976 -9.586 1.00 76.25 162 HIS A N 1
ATOM 1269 C CA . HIS A 1 162 ? 18.430 11.616 -10.490 1.00 76.25 162 HIS A CA 1
ATOM 1270 C C . HIS A 1 162 ? 17.448 10.637 -11.142 1.00 76.25 162 HIS A C 1
ATOM 1272 O O . HIS A 1 162 ? 16.335 11.031 -11.475 1.00 76.25 162 HIS A O 1
ATOM 1278 N N . ARG A 1 163 ? 17.829 9.364 -11.304 1.00 80.25 163 ARG A N 1
ATOM 1279 C CA . ARG A 1 163 ? 16.964 8.307 -11.864 1.00 80.25 163 ARG A CA 1
ATOM 1280 C C . ARG A 1 163 ? 16.173 7.565 -10.798 1.00 80.25 163 ARG A C 1
ATOM 1282 O O . ARG A 1 163 ? 15.179 6.909 -11.104 1.00 80.25 163 ARG A O 1
ATOM 1289 N N . ARG A 1 164 ? 16.617 7.647 -9.541 1.00 85.94 164 ARG A N 1
ATOM 1290 C CA . ARG A 1 164 ? 16.100 6.838 -8.433 1.00 85.94 164 ARG A CA 1
ATOM 1291 C C . ARG A 1 164 ? 14.589 6.961 -8.277 1.00 85.94 164 ARG A C 1
ATOM 1293 O O . ARG A 1 164 ? 13.931 5.948 -8.074 1.00 85.94 164 ARG A O 1
ATOM 1300 N N . ARG A 1 165 ? 14.043 8.170 -8.431 1.00 86.56 165 ARG A N 1
ATOM 1301 C CA . ARG A 1 165 ? 12.597 8.403 -8.364 1.00 86.56 165 ARG A CA 1
ATOM 1302 C C . ARG A 1 165 ? 11.839 7.633 -9.452 1.00 86.56 165 ARG A C 1
ATOM 1304 O O . ARG A 1 165 ? 10.935 6.874 -9.124 1.00 86.56 165 ARG A O 1
ATOM 1311 N N . LEU A 1 166 ? 12.230 7.790 -10.717 1.00 85.94 166 LEU A N 1
ATOM 1312 C CA . LEU A 1 166 ? 11.585 7.114 -11.848 1.00 85.94 166 LEU A CA 1
ATOM 1313 C C . LEU A 1 166 ? 11.649 5.587 -11.701 1.00 85.94 166 LEU A C 1
ATOM 1315 O O . LEU A 1 166 ? 10.647 4.897 -11.877 1.00 85.94 166 LEU A O 1
ATOM 1319 N N . VAL A 1 167 ? 12.818 5.057 -11.330 1.00 89.12 167 VAL A N 1
ATOM 1320 C CA . VAL A 1 167 ? 13.001 3.614 -11.113 1.00 89.12 167 VAL A CA 1
ATOM 1321 C C . VAL A 1 167 ? 12.133 3.119 -9.952 1.00 89.12 167 VAL A C 1
ATOM 1323 O O . VAL A 1 167 ? 11.511 2.068 -10.067 1.00 89.12 167 VAL A O 1
ATOM 1326 N N . GLN A 1 168 ? 12.025 3.874 -8.855 1.00 90.94 168 GLN A N 1
ATOM 1327 C CA . GLN A 1 168 ? 11.138 3.527 -7.740 1.00 90.94 168 GLN A CA 1
ATOM 1328 C C . GLN A 1 168 ? 9.663 3.502 -8.155 1.00 90.94 168 GLN A C 1
ATOM 1330 O O . GLN A 1 168 ? 8.947 2.574 -7.783 1.00 90.94 168 GLN A O 1
ATOM 1335 N N . GLU A 1 169 ? 9.203 4.489 -8.925 1.00 91.06 169 GLU A N 1
ATOM 1336 C CA . GLU A 1 169 ? 7.823 4.547 -9.422 1.00 91.06 169 GLU A CA 1
ATOM 1337 C C . GLU A 1 169 ? 7.513 3.350 -10.339 1.00 91.06 169 GLU A C 1
ATOM 1339 O O . GLU A 1 169 ? 6.529 2.643 -10.116 1.00 91.06 169 GLU A O 1
ATOM 1344 N N . ARG A 1 170 ? 8.403 3.044 -11.293 1.00 93.31 170 ARG A N 1
ATOM 1345 C CA . ARG A 1 170 ? 8.288 1.869 -12.176 1.00 93.31 170 ARG A CA 1
ATOM 1346 C C . ARG A 1 170 ? 8.293 0.550 -11.409 1.00 93.31 170 ARG A C 1
ATOM 1348 O O . ARG A 1 170 ? 7.473 -0.322 -11.685 1.00 93.31 170 ARG A O 1
ATOM 1355 N N . TYR A 1 171 ? 9.197 0.411 -10.440 1.00 94.50 171 TYR A N 1
ATOM 1356 C CA . TYR A 1 171 ? 9.298 -0.780 -9.597 1.00 94.50 171 TYR A CA 1
ATOM 1357 C C . TYR A 1 171 ? 8.005 -1.009 -8.813 1.00 94.50 171 TYR A C 1
ATOM 1359 O O . TYR A 1 171 ? 7.472 -2.116 -8.823 1.00 94.50 171 TYR A O 1
ATOM 1367 N N . ARG A 1 172 ? 7.462 0.044 -8.185 1.00 94.38 172 ARG A N 1
ATOM 1368 C CA . ARG A 1 172 ? 6.192 -0.023 -7.447 1.00 94.38 172 ARG A CA 1
ATOM 1369 C C . ARG A 1 172 ? 5.037 -0.433 -8.356 1.00 94.38 172 ARG A C 1
ATOM 1371 O O . ARG A 1 172 ? 4.299 -1.341 -7.993 1.00 94.38 172 ARG A O 1
ATOM 1378 N N . ALA A 1 173 ? 4.912 0.172 -9.538 1.00 96.00 173 ALA A N 1
ATOM 1379 C CA . ALA A 1 173 ? 3.855 -0.172 -10.491 1.00 96.00 173 ALA A CA 1
ATOM 1380 C C . ALA A 1 173 ? 3.952 -1.634 -10.960 1.00 96.00 173 ALA A C 1
ATOM 1382 O O . ALA A 1 173 ? 2.956 -2.361 -10.951 1.00 96.00 173 ALA A O 1
ATOM 1383 N N . ALA A 1 174 ? 5.158 -2.089 -11.312 1.00 96.75 174 ALA A N 1
ATOM 1384 C CA . ALA A 1 174 ? 5.377 -3.465 -11.742 1.00 96.75 174 ALA A CA 1
ATOM 1385 C C . ALA A 1 174 ? 5.068 -4.470 -10.622 1.00 96.75 174 ALA A C 1
ATOM 1387 O O . ALA A 1 174 ? 4.383 -5.466 -10.848 1.00 96.75 174 ALA A O 1
ATOM 1388 N N . TRP A 1 175 ? 5.525 -4.189 -9.401 1.00 97.56 175 TRP A N 1
ATOM 1389 C CA . TRP A 1 175 ? 5.310 -5.067 -8.257 1.00 97.56 175 TRP A CA 1
ATOM 1390 C C . TRP A 1 175 ? 3.836 -5.131 -7.841 1.00 97.56 175 TRP A C 1
ATOM 1392 O O . TRP A 1 175 ? 3.309 -6.228 -7.650 1.00 97.56 175 TRP A O 1
ATOM 1402 N N . ALA A 1 176 ? 3.153 -3.984 -7.781 1.00 97.81 176 ALA A N 1
ATOM 1403 C CA . ALA A 1 176 ? 1.723 -3.906 -7.489 1.00 97.81 176 ALA A CA 1
ATOM 1404 C C . ALA A 1 176 ? 0.890 -4.689 -8.521 1.00 97.81 176 ALA A C 1
ATOM 1406 O O . ALA A 1 176 ? -0.059 -5.380 -8.149 1.00 97.81 176 ALA A O 1
ATOM 1407 N N . THR A 1 177 ? 1.291 -4.658 -9.800 1.00 98.50 177 THR A N 1
ATOM 1408 C CA . THR A 1 177 ? 0.658 -5.453 -10.868 1.00 98.50 177 THR A CA 1
ATOM 1409 C C . THR A 1 177 ? 0.762 -6.957 -10.582 1.00 98.50 177 THR A C 1
ATOM 1411 O O . THR A 1 177 ? -0.231 -7.678 -10.706 1.00 98.50 177 THR A O 1
ATOM 1414 N N . CYS A 1 178 ? 1.937 -7.445 -10.164 1.00 98.31 178 CYS A N 1
ATOM 1415 C CA . CYS A 1 178 ? 2.118 -8.852 -9.790 1.00 98.31 178 CYS A CA 1
ATOM 1416 C C . CYS A 1 178 ? 1.295 -9.227 -8.547 1.00 98.31 178 CYS A C 1
ATOM 1418 O O . CYS A 1 178 ? 0.701 -10.304 -8.491 1.00 98.31 178 CYS A O 1
ATOM 1420 N N . VAL A 1 179 ? 1.250 -8.351 -7.538 1.00 98.00 179 VAL A N 1
ATOM 1421 C CA . VAL A 1 179 ? 0.473 -8.565 -6.307 1.00 98.00 179 VAL A CA 1
ATOM 1422 C C . VAL A 1 179 ? -1.016 -8.709 -6.606 1.00 98.00 179 VAL A C 1
ATOM 1424 O O . VAL A 1 179 ? -1.613 -9.728 -6.254 1.00 98.00 179 VAL A O 1
ATOM 1427 N N . ASP A 1 180 ? -1.614 -7.742 -7.298 1.00 98.38 180 ASP A N 1
ATOM 1428 C CA . ASP A 1 180 ? -3.047 -7.771 -7.599 1.00 98.38 180 ASP A CA 1
ATOM 1429 C C . ASP A 1 180 ? -3.410 -8.893 -8.581 1.00 98.38 180 ASP A C 1
ATOM 1431 O O . ASP A 1 180 ? -4.474 -9.511 -8.462 1.00 98.38 180 ASP A O 1
ATOM 1435 N N . GLY A 1 181 ? -2.497 -9.244 -9.490 1.00 98.00 181 GLY A N 1
ATOM 1436 C CA . GLY A 1 181 ? -2.627 -10.428 -10.330 1.00 98.00 181 GLY A CA 1
ATOM 1437 C C . GLY A 1 181 ? -2.710 -11.727 -9.521 1.00 98.00 181 GLY A C 1
ATOM 1438 O O . GLY A 1 181 ? -3.588 -12.558 -9.777 1.00 98.00 181 GLY A O 1
ATOM 1439 N N . ARG A 1 182 ? -1.848 -11.894 -8.507 1.00 96.44 182 ARG A N 1
ATOM 1440 C CA . ARG A 1 182 ? -1.887 -13.046 -7.586 1.00 96.44 182 ARG A CA 1
ATOM 1441 C C . ARG A 1 182 ? -3.162 -13.076 -6.760 1.00 96.44 182 ARG A C 1
ATOM 1443 O O . ARG A 1 182 ? -3.810 -14.119 -6.702 1.00 96.44 182 ARG A O 1
ATOM 1450 N N . LEU A 1 183 ? -3.560 -11.946 -6.173 1.00 96.19 183 LEU A N 1
ATOM 1451 C CA . LEU A 1 183 ? -4.818 -11.848 -5.428 1.00 96.19 183 LEU A CA 1
ATOM 1452 C C . LEU A 1 183 ? -6.003 -12.297 -6.288 1.00 96.19 183 LEU A C 1
ATOM 1454 O O . LEU A 1 183 ? -6.778 -13.152 -5.858 1.00 96.19 183 LEU A O 1
ATOM 1458 N N . SER A 1 184 ? -6.078 -11.801 -7.526 1.00 96.19 184 SER A N 1
ATOM 1459 C CA . SER A 1 184 ? -7.116 -12.173 -8.488 1.00 96.19 184 SER A CA 1
ATOM 1460 C C . SER A 1 184 ? -7.136 -13.680 -8.777 1.00 96.19 184 SER A C 1
ATOM 1462 O O . SER A 1 184 ? -8.188 -14.315 -8.682 1.00 96.19 184 SER A O 1
ATOM 1464 N N . ARG A 1 185 ? -5.973 -14.301 -9.034 1.00 94.44 185 ARG A N 1
ATOM 1465 C CA . ARG A 1 185 ? -5.874 -15.761 -9.251 1.00 94.44 185 ARG A CA 1
ATOM 1466 C C . ARG A 1 185 ? -6.249 -16.588 -8.024 1.00 94.44 185 ARG A C 1
ATOM 1468 O O . ARG A 1 185 ? -6.776 -17.686 -8.175 1.00 94.44 185 ARG A O 1
ATOM 1475 N N . HIS A 1 186 ? -6.024 -16.064 -6.823 1.00 92.38 186 HIS A N 1
ATOM 1476 C CA . HIS A 1 186 ? -6.445 -16.697 -5.573 1.00 92.38 186 HIS A CA 1
ATOM 1477 C C . HIS A 1 186 ? -7.906 -16.398 -5.197 1.00 92.38 186 HIS A C 1
ATOM 1479 O O . HIS A 1 186 ? -8.316 -16.674 -4.069 1.00 92.38 186 HIS A O 1
ATOM 1485 N N . GLY A 1 187 ? -8.705 -15.848 -6.120 1.00 92.31 187 GLY A N 1
ATOM 1486 C CA . GLY A 1 187 ? -10.127 -15.574 -5.910 1.00 92.31 187 GLY A CA 1
ATOM 1487 C C . GLY A 1 187 ? -10.400 -14.398 -4.970 1.00 92.31 187 GLY A C 1
ATOM 1488 O O . GLY A 1 187 ? -11.524 -14.243 -4.496 1.00 92.31 187 GLY A O 1
ATOM 1489 N N . ARG A 1 188 ? -9.390 -13.569 -4.686 1.00 92.81 188 ARG A N 1
ATOM 1490 C CA . ARG A 1 188 ? -9.534 -12.341 -3.899 1.00 92.81 188 ARG A CA 1
ATOM 1491 C C . ARG A 1 188 ? -9.732 -11.153 -4.818 1.00 92.81 188 ARG A C 1
ATOM 1493 O O . ARG A 1 188 ? -9.212 -11.101 -5.930 1.00 92.81 188 ARG A O 1
ATOM 1500 N N . ARG A 1 189 ? -10.469 -10.161 -4.329 1.00 94.69 189 ARG A N 1
ATOM 1501 C CA . ARG A 1 189 ? -10.664 -8.917 -5.065 1.00 94.69 189 ARG A CA 1
ATOM 1502 C C . ARG A 1 189 ? -9.398 -8.054 -4.935 1.00 94.69 189 ARG A C 1
ATOM 1504 O O . ARG A 1 189 ? -9.067 -7.693 -3.808 1.00 94.69 189 ARG A O 1
ATOM 1511 N N . PRO A 1 190 ? -8.713 -7.717 -6.041 1.00 96.94 190 PRO A N 1
ATOM 1512 C CA . PRO A 1 190 ? -7.496 -6.912 -5.991 1.00 96.94 190 PRO A CA 1
ATOM 1513 C C . PRO A 1 190 ? -7.778 -5.470 -5.553 1.00 96.94 190 PRO A C 1
ATOM 1515 O O . PRO A 1 190 ? -8.923 -4.995 -5.628 1.00 96.94 190 PRO A O 1
ATOM 1518 N N . LEU A 1 191 ? -6.730 -4.771 -5.108 1.00 96.81 191 LEU A N 1
ATOM 1519 C CA . LEU A 1 191 ? -6.815 -3.354 -4.763 1.00 96.81 191 LEU A CA 1
ATOM 1520 C C . LEU A 1 191 ? -7.128 -2.525 -6.010 1.00 96.81 191 LEU A C 1
ATOM 1522 O O . LEU A 1 191 ? -8.103 -1.770 -5.993 1.00 96.81 191 LEU A O 1
ATOM 1526 N N . ALA A 1 192 ? -6.368 -2.746 -7.084 1.00 96.88 192 ALA A N 1
ATOM 1527 C CA . ALA A 1 192 ? -6.600 -2.175 -8.403 1.00 96.88 192 ALA A CA 1
ATOM 1528 C C . ALA A 1 192 ? -6.846 -3.275 -9.450 1.00 96.88 192 ALA A C 1
ATOM 1530 O O . ALA A 1 192 ? -6.231 -4.344 -9.456 1.00 96.88 192 ALA A O 1
ATOM 1531 N N . GLY A 1 193 ? -7.791 -3.024 -10.350 1.00 96.75 193 GLY A N 1
ATOM 1532 C CA . GLY A 1 193 ? -8.104 -3.913 -11.457 1.00 96.75 193 GLY A CA 1
ATOM 1533 C C . GLY A 1 193 ? -7.027 -3.904 -12.540 1.00 96.75 193 GLY A C 1
ATOM 1534 O O . GLY A 1 193 ? -6.192 -3.007 -12.637 1.00 96.75 193 GLY A O 1
ATOM 1535 N N . ARG A 1 194 ? -7.090 -4.892 -13.434 1.00 96.81 194 ARG A N 1
ATOM 1536 C CA . ARG A 1 194 ? -6.141 -5.032 -14.547 1.00 96.81 194 ARG A CA 1
ATOM 1537 C C . ARG A 1 194 ? -6.075 -3.790 -15.455 1.00 96.81 194 ARG A C 1
ATOM 1539 O O . ARG A 1 194 ? -4.997 -3.449 -15.929 1.00 96.81 194 ARG A O 1
ATOM 1546 N N . GLY A 1 195 ? -7.203 -3.108 -15.675 1.00 97.50 195 GLY A N 1
ATOM 1547 C CA . GLY A 1 195 ? -7.251 -1.852 -16.438 1.00 97.50 195 GLY A CA 1
ATOM 1548 C C . GLY A 1 195 ? -6.545 -0.690 -15.731 1.00 97.50 195 GLY A C 1
ATOM 1549 O O . GLY A 1 195 ? -5.775 0.027 -16.358 1.00 97.50 195 GLY A O 1
ATOM 1550 N N . GLU A 1 196 ? -6.716 -0.559 -14.415 1.00 97.88 196 GLU A N 1
ATOM 1551 C CA . GLU A 1 196 ? -6.032 0.471 -13.617 1.00 97.88 196 GLU A CA 1
ATOM 1552 C C . GLU A 1 196 ? -4.510 0.247 -13.610 1.00 97.88 196 GLU A C 1
ATOM 1554 O O . GLU A 1 196 ? -3.736 1.196 -13.751 1.00 97.88 196 GLU A O 1
ATOM 1559 N N . HIS A 1 197 ? -4.067 -1.014 -13.534 1.00 98.00 197 HIS A N 1
ATOM 1560 C CA . HIS A 1 197 ? -2.650 -1.366 -13.687 1.00 98.00 197 HIS A CA 1
ATOM 1561 C C . HIS A 1 197 ? -2.114 -1.068 -15.084 1.00 98.00 197 HIS A C 1
ATOM 1563 O O . HIS A 1 197 ? -0.995 -0.577 -15.204 1.00 98.00 197 HIS A O 1
ATOM 1569 N N . ARG A 1 198 ? -2.907 -1.289 -16.142 1.00 97.56 198 ARG A N 1
ATOM 1570 C CA . ARG A 1 198 ? -2.527 -0.877 -17.503 1.00 97.56 198 ARG A CA 1
ATOM 1571 C C . ARG A 1 198 ? -2.231 0.620 -17.560 1.00 97.56 198 ARG A C 1
ATOM 1573 O O . ARG A 1 198 ? -1.185 1.010 -18.066 1.00 97.56 198 ARG A O 1
ATOM 1580 N N . GLU A 1 199 ? -3.127 1.449 -17.031 1.00 96.56 199 GLU A N 1
ATOM 1581 C CA . GLU A 1 199 ? -2.950 2.904 -17.018 1.00 96.56 199 GLU A CA 1
ATOM 1582 C C . GLU A 1 199 ? -1.748 3.334 -16.167 1.00 96.56 199 GLU A C 1
ATOM 1584 O O . GLU A 1 199 ? -1.011 4.247 -16.539 1.00 96.56 199 GLU A O 1
ATOM 1589 N N . ALA A 1 200 ? -1.526 2.679 -15.024 1.00 95.00 200 ALA A N 1
ATOM 1590 C CA . ALA A 1 200 ? -0.359 2.931 -14.184 1.00 95.00 200 ALA A CA 1
ATOM 1591 C C . ALA A 1 200 ? 0.949 2.586 -14.909 1.00 95.00 200 ALA A C 1
ATOM 1593 O O . ALA A 1 200 ? 1.873 3.400 -14.918 1.00 95.00 200 ALA A O 1
ATOM 1594 N N . LEU A 1 201 ? 1.008 1.428 -15.570 1.00 94.50 201 LEU A N 1
ATOM 1595 C CA . LEU A 1 201 ? 2.154 1.028 -16.3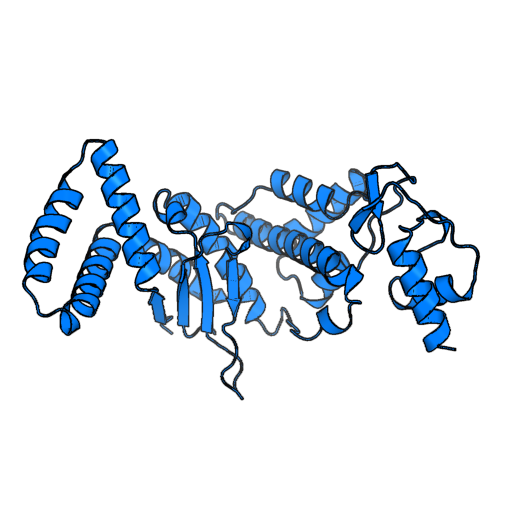80 1.00 94.50 201 LEU A CA 1
ATOM 1596 C C . LEU A 1 201 ? 2.358 1.977 -17.565 1.00 94.50 201 LEU A C 1
ATOM 1598 O O . LEU A 1 201 ? 3.489 2.381 -17.800 1.00 94.50 201 LEU A O 1
ATOM 1602 N N . HIS A 1 202 ? 1.294 2.415 -18.242 1.00 91.62 202 HIS A N 1
ATOM 1603 C CA . HIS A 1 202 ? 1.393 3.412 -19.311 1.00 91.62 202 HIS A CA 1
ATOM 1604 C C . HIS A 1 202 ? 2.051 4.706 -18.812 1.00 91.62 202 HIS A C 1
ATOM 1606 O O . HIS A 1 202 ? 2.971 5.216 -19.437 1.00 91.62 202 HIS A O 1
ATOM 1612 N N . ARG A 1 203 ? 1.654 5.219 -17.638 1.00 88.38 203 ARG A N 1
ATOM 1613 C CA . ARG A 1 203 ? 2.291 6.414 -17.049 1.00 88.38 203 ARG A CA 1
ATOM 1614 C C . ARG A 1 203 ? 3.764 6.194 -16.697 1.00 88.38 203 ARG A C 1
ATOM 1616 O O . ARG A 1 203 ? 4.568 7.109 -16.836 1.00 88.38 203 ARG A O 1
ATOM 1623 N N . CYS A 1 204 ? 4.120 5.004 -16.219 1.00 89.00 204 CYS A N 1
ATOM 1624 C CA . CYS A 1 204 ? 5.492 4.669 -15.833 1.00 89.00 204 CYS A CA 1
ATOM 1625 C C . CYS A 1 204 ? 6.403 4.362 -17.037 1.00 89.00 204 CYS A C 1
ATOM 1627 O O . CYS A 1 204 ? 7.624 4.541 -16.958 1.00 89.00 204 CYS A O 1
ATOM 1629 N N . PHE A 1 205 ? 5.816 3.912 -18.143 1.00 85.94 205 PHE A N 1
ATOM 1630 C CA . PHE A 1 205 ? 6.484 3.497 -19.370 1.00 85.94 205 PHE A CA 1
ATOM 1631 C C . PHE A 1 205 ? 5.779 4.116 -20.596 1.00 85.94 205 PHE A C 1
ATOM 1633 O O . PHE A 1 205 ? 5.306 3.368 -21.449 1.00 85.94 205 PHE A O 1
ATOM 1640 N N . PRO A 1 206 ? 5.722 5.462 -20.706 1.00 79.62 206 PRO A N 1
ATOM 1641 C CA . PRO A 1 206 ? 4.947 6.168 -21.753 1.00 79.62 206 PRO A CA 1
ATOM 1642 C C . PRO A 1 206 ? 5.396 5.807 -23.174 1.00 79.62 206 PRO A C 1
ATOM 1644 O O . PRO A 1 206 ? 4.652 5.806 -24.140 1.00 79.62 206 PRO A O 1
ATOM 1647 N N . ALA A 1 207 ? 6.648 5.411 -23.231 1.00 75.62 207 ALA A N 1
ATOM 1648 C CA . ALA A 1 207 ? 7.417 5.000 -24.364 1.00 75.62 207 ALA A CA 1
ATOM 1649 C C . ALA A 1 207 ? 6.970 3.615 -24.939 1.00 75.62 207 ALA A C 1
ATOM 1651 O O . ALA A 1 207 ? 7.174 3.326 -26.112 1.00 75.62 207 ALA A O 1
ATOM 1652 N N . LEU A 1 208 ? 6.301 2.737 -24.174 1.00 81.50 208 LEU A N 1
ATOM 1653 C CA . LEU A 1 208 ? 5.821 1.447 -24.712 1.00 81.50 208 LEU A CA 1
ATOM 1654 C C . LEU A 1 208 ? 4.648 1.638 -25.678 1.00 81.50 208 LEU A C 1
ATOM 1656 O O . LEU A 1 208 ? 3.672 2.305 -25.347 1.00 81.50 208 LEU A O 1
ATOM 1660 N N . SER A 1 209 ? 4.694 0.966 -26.833 1.00 84.25 209 SER A N 1
ATOM 1661 C CA . SER A 1 209 ? 3.503 0.823 -27.676 1.00 84.25 209 SER A CA 1
ATOM 1662 C C . SER A 1 209 ? 2.406 0.050 -26.940 1.00 84.25 209 SER A C 1
ATOM 1664 O O . SER A 1 209 ? 2.696 -0.735 -26.033 1.00 84.25 209 SER A O 1
ATOM 1666 N N . ASP A 1 210 ? 1.149 0.198 -27.370 1.00 90.00 210 ASP A N 1
ATOM 1667 C CA . ASP A 1 210 ? 0.033 -0.552 -26.780 1.00 90.00 210 ASP A CA 1
ATOM 1668 C C . ASP A 1 210 ? 0.327 -2.056 -26.719 1.00 90.00 210 ASP A C 1
ATOM 1670 O O . ASP A 1 210 ? 0.203 -2.658 -25.659 1.00 90.00 210 ASP A O 1
ATOM 1674 N N . LEU A 1 211 ? 0.824 -2.652 -27.808 1.00 90.31 211 LEU A N 1
ATOM 1675 C CA . LEU A 1 211 ? 1.154 -4.080 -27.859 1.00 90.31 211 LEU A CA 1
ATOM 1676 C C . LEU A 1 211 ? 2.223 -4.485 -26.827 1.00 90.31 211 LEU A C 1
ATOM 1678 O O . LEU A 1 211 ? 2.116 -5.539 -26.196 1.00 90.31 211 LEU A O 1
ATOM 1682 N N . GLU A 1 212 ? 3.263 -3.671 -26.647 1.00 88.44 212 GLU A N 1
ATOM 1683 C CA . GLU A 1 212 ? 4.315 -3.937 -25.661 1.00 88.44 212 GLU A CA 1
ATOM 1684 C C . GLU A 1 212 ? 3.807 -3.758 -24.229 1.00 88.44 212 GLU A C 1
ATOM 1686 O O . GLU A 1 212 ? 4.179 -4.533 -23.344 1.00 88.44 212 GLU A O 1
ATOM 1691 N N . LEU A 1 213 ? 2.936 -2.771 -24.011 1.00 92.44 213 LEU A N 1
ATOM 1692 C CA . LEU A 1 213 ? 2.291 -2.509 -22.733 1.00 92.44 213 LEU A CA 1
ATOM 1693 C C . LEU A 1 213 ? 1.339 -3.647 -22.342 1.00 92.44 213 LEU A C 1
ATOM 1695 O O . LEU A 1 213 ? 1.406 -4.119 -21.207 1.00 92.44 213 LEU A O 1
ATOM 1699 N N . ASP A 1 214 ? 0.503 -4.131 -23.269 1.00 95.62 214 ASP A N 1
ATOM 1700 C CA . ASP A 1 214 ? -0.323 -5.335 -23.095 1.00 95.62 214 ASP A CA 1
ATOM 1701 C C . ASP A 1 214 ? 0.547 -6.532 -22.722 1.00 95.62 214 ASP A C 1
ATOM 1703 O O . ASP A 1 214 ? 0.285 -7.203 -21.724 1.00 95.62 214 ASP A O 1
ATOM 1707 N N . GLY A 1 215 ? 1.627 -6.759 -23.475 1.00 95.00 215 GLY A N 1
ATOM 1708 C CA . GLY A 1 215 ? 2.550 -7.859 -23.221 1.00 95.00 215 GLY A CA 1
ATOM 1709 C C . GLY A 1 215 ? 3.255 -7.756 -21.864 1.00 95.00 215 GLY A C 1
ATOM 1710 O O . GLY A 1 215 ? 3.440 -8.769 -21.186 1.00 95.00 215 GLY A O 1
ATOM 1711 N N . LEU A 1 216 ? 3.646 -6.552 -21.433 1.00 94.50 216 LEU A N 1
ATOM 1712 C CA . LEU A 1 216 ? 4.223 -6.322 -20.106 1.00 94.50 216 LEU A CA 1
ATOM 1713 C C . LEU A 1 216 ? 3.195 -6.592 -19.004 1.00 94.50 216 LEU A C 1
ATOM 1715 O O . LEU A 1 216 ? 3.497 -7.322 -18.058 1.00 94.50 216 LEU A O 1
ATOM 1719 N N . LEU A 1 217 ? 1.987 -6.047 -19.149 1.00 97.69 217 LEU A N 1
ATOM 1720 C CA . LEU A 1 217 ? 0.885 -6.258 -18.220 1.00 97.69 217 LEU A CA 1
ATOM 1721 C C . LEU A 1 217 ? 0.523 -7.742 -18.115 1.00 97.69 217 LEU A C 1
ATOM 1723 O O . LEU A 1 217 ? 0.335 -8.238 -17.011 1.00 97.69 217 LEU A O 1
ATOM 1727 N N . ASP A 1 218 ? 0.448 -8.473 -19.227 1.00 97.56 218 ASP A N 1
ATOM 1728 C CA . ASP A 1 218 ? 0.198 -9.916 -19.234 1.00 97.56 218 ASP A CA 1
ATOM 1729 C C . ASP A 1 218 ? 1.259 -10.688 -18.462 1.00 97.56 218 ASP A C 1
ATOM 1731 O O . ASP A 1 218 ? 0.919 -11.526 -17.624 1.00 97.56 218 ASP A O 1
ATOM 1735 N N . ARG A 1 219 ? 2.539 -10.396 -18.708 1.00 96.69 219 ARG A N 1
ATOM 1736 C CA . ARG A 1 219 ? 3.637 -11.067 -18.008 1.00 96.69 219 ARG A CA 1
ATOM 1737 C C . ARG A 1 219 ? 3.605 -10.790 -16.510 1.00 96.69 219 ARG A C 1
ATOM 1739 O O . ARG A 1 219 ? 3.661 -11.737 -15.737 1.00 96.69 219 ARG A O 1
ATOM 1746 N N . LEU A 1 220 ? 3.507 -9.521 -16.110 1.00 97.31 220 LEU A N 1
ATOM 1747 C CA . LEU A 1 220 ? 3.514 -9.125 -14.698 1.00 97.31 220 LEU A CA 1
ATOM 1748 C C . LEU A 1 220 ? 2.275 -9.635 -13.970 1.00 97.31 220 LEU A C 1
ATOM 1750 O O . LEU A 1 220 ? 2.384 -10.256 -12.918 1.00 97.31 220 LEU A O 1
ATOM 1754 N N . TRP A 1 221 ? 1.094 -9.431 -14.555 1.00 98.00 221 TRP A N 1
ATOM 1755 C CA . TRP A 1 221 ? -0.160 -9.857 -13.948 1.00 98.00 221 TRP A CA 1
ATOM 1756 C C . TRP A 1 221 ? -0.160 -11.354 -13.691 1.00 98.00 221 TRP A C 1
ATOM 1758 O O . TRP A 1 221 ? -0.625 -11.760 -12.639 1.00 98.00 221 TRP A O 1
ATOM 1768 N N . ASN A 1 222 ? 0.376 -12.169 -14.605 1.00 96.06 222 ASN A N 1
ATOM 1769 C CA . ASN A 1 222 ? 0.408 -13.626 -14.477 1.00 96.06 222 ASN A CA 1
ATOM 1770 C C . ASN A 1 222 ? 1.643 -14.169 -13.733 1.00 96.06 222 ASN A C 1
ATOM 1772 O O . ASN A 1 222 ? 1.733 -15.380 -13.535 1.00 96.06 222 ASN A O 1
ATOM 1776 N N . ASP A 1 223 ? 2.562 -13.313 -13.276 1.00 92.94 223 ASP A N 1
ATOM 1777 C CA . ASP A 1 223 ? 3.732 -13.744 -12.508 1.00 92.94 223 ASP A CA 1
ATOM 1778 C C . ASP A 1 223 ? 3.314 -14.132 -11.079 1.00 92.94 223 ASP A C 1
ATOM 1780 O O . ASP A 1 223 ? 2.784 -13.325 -10.314 1.00 92.94 223 ASP A O 1
ATOM 1784 N N . GLU A 1 224 ? 3.482 -15.404 -10.717 1.00 89.94 224 GLU A N 1
ATOM 1785 C CA . GLU A 1 224 ? 3.147 -15.921 -9.382 1.00 89.94 224 GLU A CA 1
ATOM 1786 C C . GLU A 1 224 ? 4.289 -15.737 -8.380 1.00 89.94 224 GLU A C 1
ATOM 1788 O O . GLU A 1 224 ? 4.061 -15.666 -7.173 1.00 89.94 224 GLU A O 1
ATOM 1793 N N . ARG A 1 225 ? 5.529 -15.665 -8.861 1.00 89.69 225 ARG A N 1
ATOM 1794 C CA . ARG A 1 225 ? 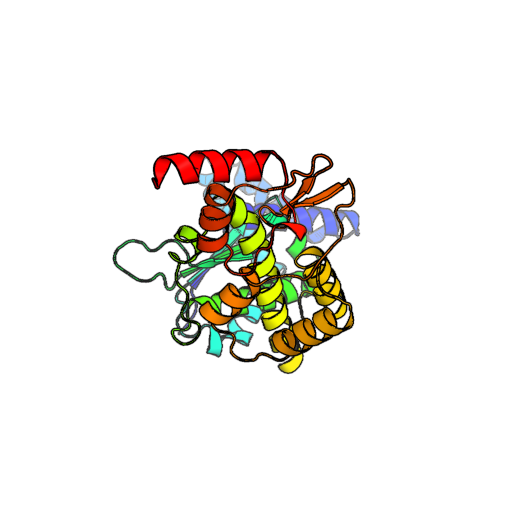6.718 -15.594 -8.009 1.00 89.69 225 ARG A CA 1
ATOM 1795 C C . ARG A 1 225 ? 7.702 -14.604 -8.618 1.00 89.69 225 ARG A C 1
ATOM 1797 O O . ARG A 1 225 ? 8.765 -15.021 -9.094 1.00 89.69 225 ARG A O 1
ATOM 1804 N N . PRO A 1 226 ? 7.354 -13.303 -8.633 1.00 93.38 226 PRO A N 1
ATOM 1805 C CA . PRO A 1 226 ? 8.307 -12.295 -9.053 1.00 93.38 226 PRO A CA 1
ATOM 1806 C C . PRO A 1 226 ? 9.523 -12.353 -8.125 1.00 93.38 226 PRO A C 1
ATOM 1808 O O . PRO A 1 226 ? 9.403 -12.672 -6.945 1.00 93.38 226 PRO A O 1
ATOM 1811 N N . THR A 1 227 ? 10.701 -12.036 -8.649 1.00 94.56 227 THR A N 1
ATOM 1812 C CA . THR A 1 227 ? 11.885 -11.803 -7.817 1.00 94.56 227 THR A CA 1
ATOM 1813 C C . THR A 1 227 ? 12.204 -10.320 -7.820 1.00 94.56 227 THR A C 1
ATOM 1815 O O . THR A 1 227 ? 11.942 -9.623 -8.807 1.00 94.56 227 THR A O 1
ATOM 1818 N N . HIS A 1 228 ? 12.818 -9.839 -6.742 1.00 93.69 228 HIS A N 1
ATOM 1819 C CA . HIS A 1 228 ? 13.288 -8.466 -6.627 1.00 93.69 228 HIS A CA 1
ATOM 1820 C C . HIS A 1 228 ? 14.150 -8.068 -7.834 1.00 93.69 228 HIS A C 1
ATOM 1822 O O . HIS A 1 228 ? 13.889 -7.050 -8.470 1.00 93.69 228 HIS A O 1
ATOM 1828 N N . ALA A 1 229 ? 15.105 -8.923 -8.219 1.00 90.19 229 ALA A N 1
ATOM 1829 C CA . ALA A 1 229 ? 15.985 -8.686 -9.362 1.00 90.19 229 ALA A CA 1
ATOM 1830 C C . ALA A 1 229 ? 15.224 -8.555 -10.695 1.00 90.19 229 ALA A C 1
ATOM 1832 O O . ALA A 1 229 ? 15.546 -7.686 -11.501 1.00 90.19 229 ALA A O 1
ATOM 1833 N N . ARG A 1 230 ? 14.189 -9.377 -10.933 1.00 90.56 230 ARG A N 1
ATOM 1834 C CA . ARG A 1 230 ? 13.373 -9.295 -12.159 1.00 90.56 230 ARG A CA 1
ATOM 1835 C C . ARG A 1 230 ? 12.526 -8.027 -12.195 1.00 90.56 230 ARG A C 1
ATOM 1837 O O . ARG A 1 230 ? 12.470 -7.372 -13.231 1.00 90.56 230 ARG A O 1
ATOM 1844 N N . LEU A 1 231 ? 11.896 -7.666 -11.079 1.00 93.88 231 LEU A N 1
ATOM 1845 C CA . LEU A 1 231 ? 11.124 -6.424 -10.974 1.00 93.88 231 LEU A CA 1
ATOM 1846 C C . LEU A 1 231 ? 12.021 -5.195 -11.137 1.00 93.88 231 LEU A C 1
ATOM 1848 O O . LEU A 1 231 ? 11.654 -4.250 -11.832 1.00 93.88 231 LEU A O 1
ATOM 1852 N N . LEU A 1 232 ? 13.219 -5.223 -10.551 1.00 91.38 232 LEU A N 1
ATOM 1853 C CA . LEU A 1 232 ? 14.205 -4.163 -10.718 1.00 91.38 232 LEU A CA 1
ATOM 1854 C C . LEU A 1 232 ? 14.686 -4.070 -12.167 1.00 91.38 232 LEU A C 1
ATOM 1856 O O . LEU A 1 232 ? 14.776 -2.966 -12.691 1.00 91.38 232 LEU A O 1
ATOM 1860 N N . ALA A 1 233 ? 14.917 -5.197 -12.844 1.00 86.44 233 ALA A N 1
ATOM 1861 C CA . ALA A 1 233 ? 15.263 -5.206 -14.264 1.00 86.44 233 ALA A CA 1
ATOM 1862 C C . ALA A 1 233 ? 14.152 -4.595 -15.133 1.00 86.44 233 ALA A C 1
ATOM 1864 O O . ALA A 1 233 ? 14.450 -3.813 -16.029 1.00 86.44 233 ALA A O 1
ATOM 1865 N N . VAL A 1 234 ? 12.877 -4.874 -14.837 1.00 89.06 234 VAL A N 1
ATOM 1866 C CA . VAL A 1 234 ? 11.738 -4.204 -15.495 1.00 89.06 234 VAL A CA 1
ATOM 1867 C C . VAL A 1 234 ? 11.747 -2.700 -15.213 1.00 89.06 234 VAL A C 1
ATOM 1869 O O . VAL A 1 234 ? 11.526 -1.902 -16.117 1.00 89.06 234 VAL A O 1
ATOM 1872 N N . ALA A 1 235 ? 12.028 -2.297 -13.973 1.00 89.94 235 ALA A N 1
ATOM 1873 C CA . ALA A 1 235 ? 12.003 -0.897 -13.563 1.00 89.94 235 ALA A CA 1
ATOM 1874 C C . ALA A 1 235 ? 13.159 -0.057 -14.132 1.00 89.94 235 ALA A C 1
ATOM 1876 O O . ALA A 1 235 ? 12.971 1.113 -14.473 1.00 89.94 235 ALA A O 1
ATOM 1877 N N . VAL A 1 236 ? 14.352 -0.648 -14.220 1.00 83.44 236 VAL A N 1
ATOM 1878 C CA . VAL A 1 236 ? 15.544 -0.050 -14.840 1.00 83.44 236 VAL A CA 1
ATOM 1879 C C . VAL A 1 236 ? 15.440 -0.091 -16.362 1.00 83.44 236 VAL A C 1
ATOM 1881 O O . VAL A 1 236 ? 15.928 0.827 -17.027 1.00 83.44 236 VAL A O 1
ATOM 1884 N N . GLY A 1 237 ? 14.793 -1.135 -16.885 1.00 70.25 237 GLY A N 1
ATOM 1885 C CA . GLY A 1 237 ? 14.531 -1.351 -18.296 1.00 70.25 237 GLY A CA 1
ATOM 1886 C C . GLY A 1 237 ? 13.815 -0.177 -18.958 1.00 70.25 237 GLY A C 1
ATOM 1887 O O . GLY A 1 237 ? 13.148 0.653 -18.326 1.00 70.25 237 GLY A O 1
ATOM 1888 N N . ARG A 1 238 ? 14.006 -0.087 -20.271 1.00 61.28 238 ARG A N 1
ATOM 1889 C CA . ARG A 1 238 ? 13.448 0.972 -21.109 1.00 61.28 238 ARG A CA 1
ATOM 1890 C C . ARG A 1 238 ? 11.922 0.932 -21.175 1.00 61.28 238 ARG A C 1
ATOM 1892 O O . ARG A 1 238 ? 11.303 -0.125 -21.112 1.00 61.28 238 ARG A O 1
ATOM 1899 N N . GLY A 1 239 ? 11.356 2.105 -21.445 1.00 47.47 239 GLY A N 1
ATOM 1900 C CA . GLY A 1 239 ? 10.274 2.201 -22.421 1.00 47.47 239 GLY A CA 1
ATOM 1901 C C . GLY A 1 239 ? 10.855 2.711 -23.767 1.00 47.47 239 GLY A C 1
ATOM 1902 O O . GLY A 1 239 ? 11.850 3.440 -23.728 1.00 47.47 239 GLY A O 1
ATOM 1903 N N . PRO A 1 240 ? 10.311 2.322 -24.934 1.00 42.34 240 PRO A N 1
ATOM 1904 C CA . PRO A 1 240 ? 10.791 2.707 -26.274 1.00 42.34 240 PRO A CA 1
ATOM 1905 C C . PRO A 1 240 ? 10.422 4.125 -26.784 1.00 42.34 240 PRO A C 1
ATOM 1907 O O . PRO A 1 240 ? 9.396 4.676 -26.468 1.00 42.34 240 PRO A O 1
ATOM 1910 N N . ARG A 1 241 ? 11.271 4.737 -27.619 1.00 51.44 241 ARG A N 1
ATOM 1911 C CA . ARG A 1 241 ? 11.081 6.029 -28.339 1.00 51.44 241 ARG A CA 1
ATOM 1912 C C . ARG A 1 241 ? 9.743 6.782 -28.151 1.00 51.44 241 ARG A C 1
ATOM 1914 O O . ARG A 1 241 ? 8.765 6.486 -28.833 1.00 51.44 241 ARG A O 1
ATOM 1921 N N . GLU A 1 242 ? 9.784 7.894 -27.420 1.00 50.56 242 GLU A N 1
ATOM 1922 C CA . GLU A 1 242 ? 8.918 9.036 -27.735 1.00 50.56 242 GLU A CA 1
ATOM 1923 C C . GLU A 1 242 ? 9.742 10.095 -28.485 1.00 50.56 242 GLU A C 1
ATOM 1925 O O . GLU A 1 242 ? 10.898 10.329 -28.126 1.00 50.56 242 GLU A O 1
ATOM 1930 N N . PRO A 1 243 ? 9.198 10.726 -29.540 1.00 55.34 243 PRO A N 1
ATOM 1931 C CA . PRO A 1 243 ? 9.830 11.895 -30.139 1.00 55.34 243 PRO A CA 1
ATOM 1932 C C . PRO A 1 243 ? 9.904 13.045 -29.124 1.00 55.34 243 PRO A C 1
ATOM 1934 O O . PRO A 1 243 ? 9.034 13.151 -28.261 1.00 55.34 243 PRO A O 1
ATOM 1937 N N . HIS A 1 244 ? 10.906 13.923 -29.257 1.00 66.81 244 HIS A N 1
ATOM 1938 C CA . HIS A 1 244 ? 11.103 15.120 -28.424 1.00 66.81 244 HIS A CA 1
ATOM 1939 C C . HIS A 1 244 ? 9.915 16.086 -28.525 1.00 66.81 244 HIS A C 1
ATOM 1941 O O . HIS A 1 244 ? 9.936 17.067 -29.270 1.00 66.81 244 HIS A O 1
ATOM 1947 N N . GLN A 1 245 ? 8.839 15.802 -27.802 1.00 69.44 245 GLN A N 1
ATOM 1948 C CA . GLN A 1 245 ? 7.713 16.710 -27.690 1.00 69.44 245 GLN A CA 1
ATOM 1949 C C . GLN A 1 245 ? 7.943 17.628 -26.486 1.00 69.44 245 GLN A C 1
ATOM 1951 O O . GLN A 1 245 ? 8.327 17.153 -25.411 1.00 69.44 245 GLN A O 1
ATOM 1956 N N . PRO A 1 246 ? 7.725 18.945 -26.625 1.00 75.31 246 PRO A N 1
ATOM 1957 C CA . PRO A 1 246 ? 7.742 19.842 -25.480 1.00 75.31 246 PRO A CA 1
ATOM 1958 C C . PRO A 1 246 ? 6.744 19.372 -24.414 1.00 75.31 246 PRO A C 1
ATOM 1960 O O . PRO A 1 246 ? 5.575 19.132 -24.709 1.00 75.31 246 PRO A O 1
ATOM 1963 N N . GLY A 1 247 ? 7.221 19.216 -23.182 1.00 77.75 247 GLY A N 1
ATOM 1964 C CA . GLY A 1 247 ? 6.443 18.722 -22.048 1.00 77.75 247 GLY A CA 1
ATOM 1965 C C . GLY A 1 247 ? 6.483 17.203 -21.846 1.00 77.75 247 GLY A C 1
ATOM 1966 O O . GLY A 1 247 ? 6.005 16.738 -20.810 1.00 77.75 247 GLY A O 1
ATOM 1967 N N . ALA A 1 248 ? 7.080 16.429 -22.760 1.00 77.19 248 ALA A N 1
ATOM 1968 C CA . ALA A 1 248 ? 7.272 14.992 -22.562 1.00 77.19 248 ALA A CA 1
ATOM 1969 C C . ALA A 1 248 ? 8.314 14.707 -21.453 1.00 77.19 248 ALA A C 1
ATOM 1971 O O . ALA A 1 248 ? 9.220 15.520 -21.220 1.00 77.19 248 ALA A O 1
ATOM 1972 N N . PRO A 1 249 ? 8.187 13.588 -20.715 1.00 79.56 249 PRO A N 1
ATOM 1973 C CA . PRO A 1 249 ? 9.116 13.245 -19.645 1.00 79.56 249 PRO A CA 1
ATOM 1974 C C . PRO A 1 249 ? 10.490 12.848 -20.202 1.00 79.56 249 PRO A C 1
ATOM 1976 O O . PRO A 1 249 ? 10.604 11.991 -21.075 1.00 79.56 249 PRO A O 1
ATOM 1979 N N . CYS A 1 250 ? 11.558 13.423 -19.650 1.00 83.38 250 CYS A N 1
ATOM 1980 C CA . CYS A 1 250 ? 12.932 13.057 -19.993 1.00 83.38 250 CYS A CA 1
ATOM 1981 C C . CYS A 1 250 ? 13.177 11.553 -19.731 1.00 83.38 250 CYS A C 1
ATOM 1983 O O . CYS A 1 250 ? 12.893 11.083 -18.624 1.00 83.38 250 CYS A O 1
ATOM 1985 N N . PRO A 1 251 ? 13.772 10.794 -20.673 1.00 79.38 251 PRO A N 1
ATOM 1986 C CA . PRO A 1 251 ? 13.949 9.344 -20.538 1.00 79.38 251 PRO A CA 1
ATOM 1987 C C . PRO A 1 251 ? 14.922 8.949 -19.417 1.00 79.38 251 PRO A C 1
ATOM 1989 O O . PRO A 1 251 ? 14.927 7.798 -18.977 1.00 79.38 251 PRO A O 1
ATOM 1992 N N . LEU A 1 252 ? 15.745 9.893 -18.945 1.00 83.75 252 LEU A N 1
ATOM 1993 C CA . LEU A 1 252 ? 16.719 9.652 -17.885 1.00 83.75 252 LEU A CA 1
ATOM 1994 C C . LEU A 1 252 ? 16.110 9.883 -16.497 1.00 83.75 252 LEU A C 1
ATOM 1996 O O . LEU A 1 252 ? 16.182 8.997 -15.647 1.00 83.75 252 LEU A O 1
ATOM 2000 N N . CYS A 1 253 ? 15.489 11.043 -16.262 1.00 83.75 253 CYS A N 1
ATOM 2001 C CA . CYS A 1 253 ? 14.994 11.437 -14.936 1.00 83.75 253 CYS A CA 1
ATOM 2002 C C . CYS A 1 253 ? 13.468 11.365 -14.760 1.00 83.75 253 CYS A C 1
ATOM 2004 O O . CYS A 1 253 ? 12.994 11.398 -13.627 1.00 83.75 253 CYS A O 1
ATOM 2006 N N . GLY A 1 254 ? 12.698 11.273 -15.848 1.00 79.00 254 GLY A N 1
ATOM 2007 C CA . GLY A 1 254 ? 11.233 11.229 -15.836 1.00 79.00 254 GLY A CA 1
ATOM 2008 C C . GLY A 1 254 ? 10.538 12.584 -15.655 1.00 79.00 254 GLY A C 1
ATOM 2009 O O . GLY A 1 254 ? 9.312 12.629 -15.619 1.00 79.00 254 GLY A O 1
ATOM 2010 N N . PHE A 1 255 ? 11.277 13.693 -15.538 1.00 83.81 255 PHE A N 1
ATOM 2011 C CA . PHE A 1 255 ? 10.672 15.023 -15.415 1.00 83.81 255 PHE A CA 1
ATOM 2012 C C . PHE A 1 255 ? 10.184 15.552 -16.771 1.00 83.81 255 PHE A C 1
ATOM 2014 O O . PHE A 1 255 ? 10.935 15.441 -17.744 1.00 83.81 255 PHE A O 1
ATOM 2021 N N . PRO A 1 256 ? 8.991 16.176 -16.838 1.00 83.62 256 PRO A N 1
ATOM 2022 C CA . PRO A 1 256 ? 8.545 16.908 -18.022 1.00 83.62 256 PRO A CA 1
ATOM 2023 C C . PRO A 1 256 ? 9.576 17.958 -18.436 1.00 83.62 256 PRO A C 1
ATOM 2025 O O . PRO A 1 256 ? 9.998 18.760 -17.599 1.00 83.62 256 PRO A O 1
ATOM 2028 N N . THR A 1 257 ? 9.972 17.971 -19.708 1.00 84.19 257 THR A N 1
ATOM 2029 C CA . THR A 1 257 ? 10.939 18.943 -20.229 1.00 84.19 257 THR A CA 1
ATOM 2030 C C . THR A 1 257 ? 10.446 19.587 -21.517 1.00 84.19 257 THR A C 1
ATOM 2032 O O . THR A 1 257 ? 9.883 18.927 -22.387 1.00 84.19 257 THR A O 1
ATOM 2035 N N . HIS A 1 258 ? 10.642 20.897 -21.630 1.00 84.88 258 HIS A N 1
ATOM 2036 C CA . HIS A 1 258 ? 10.464 21.634 -22.885 1.00 84.88 258 HIS A CA 1
ATOM 2037 C C . HIS A 1 258 ? 11.820 21.903 -23.552 1.00 84.88 258 HIS A C 1
ATOM 2039 O O . HIS A 1 258 ? 11.877 22.074 -24.766 1.00 84.88 258 HIS A O 1
ATOM 2045 N N . ASP A 1 259 ? 12.893 21.848 -22.760 1.00 86.81 259 ASP A N 1
ATOM 2046 C CA . ASP A 1 259 ? 14.263 22.139 -23.158 1.00 86.81 259 ASP A CA 1
ATOM 2047 C C . ASP A 1 259 ? 15.008 20.815 -23.376 1.00 86.81 259 ASP A C 1
ATOM 2049 O O . ASP A 1 259 ? 15.495 20.174 -22.435 1.00 86.81 259 ASP A O 1
ATOM 2053 N N . TRP A 1 260 ? 14.995 20.348 -24.624 1.00 88.31 260 TRP A N 1
ATOM 2054 C CA . TRP A 1 260 ? 15.680 19.130 -25.055 1.00 88.31 260 TRP A CA 1
ATOM 2055 C C . TRP A 1 260 ? 17.092 19.460 -25.535 1.00 88.31 260 TRP A C 1
ATOM 2057 O O . TRP A 1 260 ? 17.288 20.426 -26.271 1.00 88.31 260 TRP A O 1
ATOM 2067 N N . THR A 1 261 ? 18.063 18.650 -25.122 1.00 87.81 261 THR A N 1
ATOM 2068 C CA . THR A 1 261 ? 19.468 18.810 -25.504 1.00 87.81 261 THR A CA 1
ATOM 2069 C C . THR A 1 261 ? 19.895 17.691 -26.442 1.00 87.81 261 THR A C 1
ATOM 2071 O O . THR A 1 261 ? 19.717 16.511 -26.129 1.00 87.81 261 THR A O 1
ATOM 2074 N N . ASP A 1 262 ? 20.502 18.069 -27.564 1.00 82.88 262 ASP A N 1
ATOM 2075 C CA . ASP A 1 262 ? 21.174 17.138 -28.465 1.00 82.88 262 ASP A CA 1
ATOM 2076 C C . ASP A 1 262 ? 22.584 16.859 -27.939 1.00 82.88 262 ASP A C 1
ATOM 2078 O O . ASP A 1 262 ? 23.375 17.777 -27.723 1.00 82.88 262 ASP A O 1
ATOM 2082 N N . VAL A 1 263 ? 22.909 15.585 -27.724 1.00 83.50 263 VAL A N 1
ATOM 2083 C CA . VAL A 1 263 ? 24.228 15.172 -27.229 1.00 83.50 263 VAL A CA 1
ATOM 2084 C C . VAL A 1 263 ? 25.043 14.635 -28.385 1.00 83.50 263 VAL A C 1
ATOM 2086 O O . VAL A 1 263 ? 24.766 13.553 -28.898 1.00 83.50 263 VAL A O 1
ATOM 2089 N N . THR A 1 264 ? 26.072 15.374 -28.775 1.00 84.06 264 THR A N 1
ATOM 2090 C CA . THR A 1 264 ? 26.998 14.959 -29.837 1.00 84.06 264 THR A CA 1
ATOM 2091 C C . THR A 1 264 ? 28.339 14.469 -29.305 1.00 84.06 264 THR A C 1
ATOM 2093 O O . THR A 1 264 ? 29.078 13.819 -30.038 1.00 84.06 264 THR A O 1
ATOM 2096 N N . ASP A 1 265 ? 28.659 14.771 -28.046 1.00 87.38 265 ASP A N 1
ATOM 2097 C CA . ASP A 1 265 ? 29.980 14.517 -27.479 1.00 87.38 265 ASP A CA 1
ATOM 2098 C C . ASP A 1 265 ? 30.095 13.109 -26.882 1.00 87.38 265 ASP A C 1
ATOM 2100 O O . ASP A 1 265 ? 29.299 12.699 -26.034 1.00 87.38 265 ASP A O 1
ATOM 2104 N N . ASP A 1 266 ? 31.154 12.383 -27.251 1.00 88.81 266 ASP A N 1
ATOM 2105 C CA . ASP A 1 266 ? 31.338 10.985 -26.844 1.00 88.81 266 ASP A CA 1
ATOM 2106 C C . ASP A 1 266 ? 31.495 10.790 -25.324 1.00 88.81 266 ASP A C 1
ATOM 2108 O O . ASP A 1 266 ? 31.176 9.726 -24.792 1.00 88.81 266 ASP A O 1
ATOM 2112 N N . ALA A 1 267 ? 32.051 11.772 -24.608 1.00 90.69 267 ALA A N 1
ATOM 2113 C CA . ALA A 1 267 ? 32.339 11.637 -23.179 1.00 90.69 267 ALA A CA 1
ATOM 2114 C C . ALA A 1 267 ? 31.055 11.604 -22.319 1.00 90.69 267 ALA A C 1
ATOM 2116 O O . ALA A 1 267 ? 30.889 10.634 -21.568 1.00 90.69 267 ALA A O 1
ATOM 2117 N N . PRO A 1 268 ? 30.111 12.556 -22.463 1.00 89.50 268 PRO A N 1
ATOM 2118 C CA . PRO A 1 268 ? 28.776 12.445 -21.879 1.00 89.50 268 PRO A CA 1
ATOM 2119 C C . PRO A 1 268 ? 28.029 11.177 -22.309 1.00 89.50 268 PRO A C 1
ATOM 2121 O O . PRO A 1 268 ? 27.453 10.508 -21.455 1.00 89.50 268 PRO A O 1
ATOM 2124 N N . ILE A 1 269 ? 28.084 10.796 -23.595 1.00 90.19 269 ILE A N 1
ATOM 2125 C CA . ILE A 1 269 ? 27.423 9.580 -24.111 1.00 90.19 269 ILE A CA 1
ATOM 2126 C C . ILE A 1 269 ? 27.908 8.338 -23.356 1.00 90.19 269 ILE A C 1
ATOM 2128 O O . ILE A 1 269 ? 27.097 7.581 -22.823 1.00 90.19 269 ILE A O 1
ATOM 2132 N N . ARG A 1 270 ? 29.229 8.161 -23.219 1.00 89.25 270 ARG A N 1
ATOM 2133 C CA . ARG A 1 270 ? 29.802 7.044 -22.452 1.00 89.25 270 ARG A CA 1
ATOM 2134 C C . ARG A 1 270 ? 29.350 7.057 -20.994 1.00 89.25 270 ARG A C 1
ATOM 2136 O O . ARG A 1 270 ? 29.002 6.007 -20.461 1.00 89.25 270 ARG A O 1
ATOM 2143 N N . ALA A 1 271 ? 29.334 8.224 -20.349 1.00 89.31 271 ALA A N 1
ATOM 2144 C CA . ALA A 1 271 ? 28.883 8.346 -18.964 1.00 89.31 271 ALA A CA 1
ATOM 2145 C C . ALA A 1 271 ? 27.394 7.984 -18.805 1.00 89.31 271 ALA A C 1
ATOM 2147 O O . ALA A 1 271 ? 27.019 7.361 -17.809 1.00 89.31 271 ALA A O 1
ATOM 2148 N N . ILE A 1 272 ? 26.558 8.325 -19.792 1.00 88.12 272 ILE A N 1
ATOM 2149 C CA . ILE A 1 272 ? 25.148 7.924 -19.839 1.00 88.12 272 ILE A CA 1
ATOM 2150 C C . ILE A 1 272 ? 25.033 6.409 -20.013 1.00 88.12 272 ILE A C 1
ATOM 2152 O O . ILE A 1 272 ? 24.304 5.781 -19.248 1.00 88.12 272 ILE A O 1
ATOM 2156 N N . HIS A 1 273 ? 25.777 5.805 -20.944 1.00 87.44 273 HIS A N 1
ATOM 2157 C CA . HIS A 1 273 ? 25.748 4.357 -21.197 1.00 87.44 273 HIS A CA 1
ATOM 2158 C C . HIS A 1 273 ? 26.165 3.510 -19.995 1.00 87.44 273 HIS A C 1
ATOM 2160 O O . HIS A 1 273 ? 25.671 2.397 -19.840 1.00 87.44 273 HIS A O 1
ATOM 2166 N N . LEU A 1 274 ? 27.012 4.026 -19.100 1.00 84.50 274 LEU A N 1
ATOM 2167 C CA . LEU A 1 274 ? 27.330 3.330 -17.847 1.00 84.50 274 LEU A CA 1
ATOM 2168 C C . LEU A 1 274 ? 26.102 3.153 -16.940 1.00 84.50 274 LEU A C 1
ATOM 2170 O O . LEU A 1 274 ? 25.987 2.144 -16.249 1.00 84.50 274 LEU A O 1
ATOM 2174 N N . ASP A 1 275 ? 25.181 4.117 -16.946 1.00 79.44 275 ASP A N 1
ATOM 2175 C CA . ASP A 1 275 ? 23.955 4.060 -16.147 1.00 79.44 275 ASP A CA 1
ATOM 2176 C C . ASP A 1 275 ? 22.766 3.490 -16.942 1.00 79.44 275 ASP A C 1
ATOM 2178 O O . ASP A 1 275 ? 21.834 2.917 -16.369 1.00 79.44 275 ASP A O 1
ATOM 2182 N N . VAL A 1 276 ? 22.747 3.731 -18.253 1.00 78.50 276 VAL A N 1
ATOM 2183 C CA . VAL A 1 276 ? 21.645 3.455 -19.178 1.00 78.50 276 VAL A CA 1
ATOM 2184 C C . VAL A 1 276 ? 22.240 2.894 -20.480 1.00 78.50 276 VAL A C 1
ATOM 2186 O O . VAL A 1 276 ? 22.302 3.613 -21.477 1.00 78.50 276 VAL A O 1
ATOM 2189 N N . PRO A 1 277 ? 22.689 1.623 -20.496 1.00 80.06 277 PRO A N 1
ATOM 2190 C CA . PRO A 1 277 ? 23.427 1.050 -21.629 1.00 80.06 277 PRO A CA 1
ATOM 2191 C C . PRO A 1 277 ? 22.694 1.141 -22.960 1.00 80.06 277 PRO A C 1
ATOM 2193 O O . PRO A 1 277 ? 23.316 1.327 -23.996 1.00 80.06 277 PRO A O 1
ATOM 2196 N N . ASP A 1 278 ? 21.367 1.063 -22.915 1.00 73.94 278 ASP A N 1
ATOM 2197 C CA . ASP A 1 278 ? 20.556 1.090 -24.120 1.00 73.94 278 ASP A CA 1
ATOM 2198 C C . ASP A 1 278 ? 20.233 2.518 -24.590 1.00 73.94 278 ASP A C 1
ATOM 2200 O O . ASP A 1 278 ? 19.566 2.646 -25.606 1.00 73.94 278 ASP A O 1
ATOM 2204 N N . TRP A 1 279 ? 20.566 3.594 -23.854 1.00 83.81 279 TRP A N 1
ATOM 2205 C CA . TRP A 1 279 ? 20.293 4.986 -24.275 1.00 83.81 279 TRP A CA 1
ATOM 2206 C C . TRP A 1 279 ? 20.993 5.302 -25.606 1.00 83.81 279 TRP A C 1
ATOM 2208 O O . TRP A 1 279 ? 22.101 4.856 -25.830 1.00 83.81 279 TRP A O 1
ATOM 2218 N N . GLU A 1 280 ? 20.371 6.076 -26.488 1.00 81.56 280 GLU A N 1
ATOM 2219 C CA . GLU A 1 280 ? 21.017 6.556 -27.724 1.00 81.56 280 GLU A CA 1
ATOM 2220 C C . GLU A 1 280 ? 20.793 8.066 -27.825 1.00 81.56 280 GLU A C 1
ATOM 2222 O O . GLU A 1 280 ? 19.769 8.534 -27.309 1.00 81.56 280 GLU A O 1
ATOM 2227 N N . PRO A 1 281 ? 21.669 8.821 -28.512 1.00 84.94 281 PRO A N 1
ATOM 2228 C CA . PRO A 1 281 ? 21.545 10.274 -28.638 1.00 84.94 281 PRO A CA 1
ATOM 2229 C C . PRO A 1 281 ? 20.172 10.758 -29.117 1.00 84.94 281 PRO A C 1
ATOM 2231 O O . PRO A 1 281 ? 19.674 11.771 -28.635 1.00 84.94 281 PRO A O 1
ATOM 2234 N N . ASP A 1 282 ? 19.513 9.999 -29.995 1.00 80.69 282 ASP A N 1
ATOM 2235 C CA . ASP A 1 282 ? 18.192 10.323 -30.545 1.00 80.69 282 ASP A CA 1
ATOM 2236 C C . ASP A 1 282 ? 17.023 10.154 -29.556 1.00 80.69 282 ASP A C 1
ATOM 2238 O O . ASP A 1 282 ? 15.897 10.546 -29.854 1.00 80.69 282 ASP A O 1
ATOM 2242 N N . HIS A 1 283 ? 17.266 9.591 -28.369 1.00 79.19 283 HIS A N 1
ATOM 2243 C CA . HIS A 1 283 ? 16.301 9.613 -27.267 1.00 79.19 283 HIS A CA 1
ATOM 2244 C C . HIS A 1 283 ? 16.308 10.957 -26.548 1.00 79.19 283 HIS A C 1
ATOM 2246 O O . HIS A 1 283 ? 15.328 11.300 -25.883 1.00 79.19 283 HIS A O 1
ATOM 2252 N N . GLY A 1 284 ? 17.387 11.730 -26.703 1.00 84.12 284 GLY A N 1
ATOM 2253 C CA . GLY A 1 284 ? 17.555 13.029 -26.076 1.00 84.12 284 GLY A CA 1
ATOM 2254 C C . GLY A 1 284 ? 17.542 12.941 -24.554 1.00 84.12 284 GLY A C 1
ATOM 2255 O O . GLY A 1 284 ? 17.435 11.876 -23.933 1.00 84.12 284 GLY A O 1
ATOM 2256 N N . LEU A 1 285 ? 17.683 14.101 -23.932 1.00 88.06 285 LEU A N 1
ATOM 2257 C CA . LEU A 1 285 ? 17.586 14.302 -22.492 1.00 88.06 285 LEU A CA 1
ATOM 2258 C C . LEU A 1 285 ? 17.305 15.781 -22.211 1.00 88.06 285 LEU A C 1
ATOM 2260 O O . LEU A 1 285 ? 17.495 16.635 -23.074 1.00 88.06 285 LEU A O 1
ATOM 2264 N N . CYS A 1 286 ? 16.843 16.085 -21.001 1.00 90.12 286 CYS A N 1
ATOM 2265 C CA . CYS A 1 286 ? 16.712 17.472 -20.568 1.00 90.12 286 CYS A CA 1
ATOM 2266 C C . CYS A 1 286 ? 18.081 18.098 -20.267 1.00 90.12 286 CYS A C 1
ATOM 2268 O O . CYS A 1 286 ? 18.996 17.392 -19.832 1.00 90.12 286 CYS A O 1
ATOM 2270 N N . GLU A 1 287 ? 18.172 19.424 -20.385 1.00 90.94 287 GLU A N 1
ATOM 2271 C CA . GLU A 1 287 ? 19.378 20.224 -20.101 1.00 90.94 287 GLU A CA 1
ATOM 2272 C C . GLU A 1 287 ? 20.054 19.831 -18.777 1.00 90.94 287 GLU A C 1
ATOM 2274 O O . GLU A 1 287 ? 21.239 19.520 -18.734 1.00 90.94 287 GLU A O 1
ATOM 2279 N N . ARG A 1 288 ? 19.276 19.686 -17.698 1.00 89.50 288 ARG A N 1
ATOM 2280 C CA . ARG A 1 288 ? 19.802 19.293 -16.376 1.00 89.50 288 ARG A CA 1
ATOM 2281 C C . ARG A 1 288 ? 20.449 17.909 -16.346 1.00 89.50 288 ARG A C 1
ATOM 2283 O O . ARG A 1 288 ? 21.363 17.665 -15.563 1.00 89.50 288 ARG A O 1
ATOM 2290 N N . CYS A 1 289 ? 19.916 16.961 -17.118 1.00 90.06 289 CYS A N 1
ATOM 2291 C CA . CYS A 1 289 ? 20.536 15.643 -17.225 1.00 90.06 289 CYS A CA 1
ATOM 2292 C C . CYS A 1 289 ? 21.823 15.727 -18.045 1.00 90.06 289 CYS A C 1
ATOM 2294 O O . CYS A 1 289 ? 22.790 15.063 -17.678 1.00 90.06 289 CYS A O 1
ATOM 2296 N N . PHE A 1 290 ? 21.845 16.550 -19.096 1.00 91.69 290 PHE A N 1
ATOM 2297 C CA . PHE A 1 290 ? 23.042 16.790 -19.893 1.00 91.69 290 PHE A CA 1
ATOM 2298 C C . PHE A 1 290 ? 24.173 17.398 -19.058 1.00 91.69 290 PHE A C 1
ATOM 2300 O O . PHE A 1 290 ? 25.215 16.760 -18.940 1.00 91.69 290 PHE A O 1
ATOM 2307 N N . GLU A 1 291 ? 23.939 18.526 -18.380 1.00 91.44 291 GLU A N 1
ATOM 2308 C CA . GLU A 1 291 ? 24.927 19.192 -17.509 1.00 91.44 291 GLU A CA 1
ATOM 2309 C C . GLU A 1 291 ? 25.535 18.226 -16.480 1.00 91.44 291 GLU A C 1
ATOM 2311 O O . GLU A 1 291 ? 26.736 18.217 -16.216 1.00 91.44 291 GLU A O 1
ATOM 2316 N N . MET A 1 292 ? 24.704 17.365 -15.892 1.00 90.00 292 MET A N 1
ATOM 2317 C CA . MET A 1 292 ? 25.160 16.402 -14.895 1.00 90.00 292 MET A CA 1
ATOM 2318 C C . MET A 1 292 ? 26.054 15.313 -15.499 1.00 90.00 292 MET A C 1
ATOM 2320 O O . MET A 1 292 ? 27.094 14.995 -14.918 1.00 90.00 292 MET A O 1
ATOM 2324 N N . TYR A 1 293 ? 25.678 14.737 -16.646 1.00 91.56 293 TYR A N 1
ATOM 2325 C CA . TYR A 1 293 ? 26.514 13.732 -17.310 1.00 91.56 293 TYR A CA 1
ATOM 2326 C C . TYR A 1 293 ? 27.786 14.342 -17.904 1.00 91.56 293 TYR A C 1
ATOM 2328 O O . TYR A 1 293 ? 28.828 13.686 -17.883 1.00 91.56 293 TYR A O 1
ATOM 2336 N N . GLU A 1 294 ? 27.738 15.600 -18.340 1.00 91.69 294 GLU A N 1
ATOM 2337 C CA . GLU A 1 294 ? 28.909 16.372 -18.743 1.00 91.69 294 GLU A CA 1
ATOM 2338 C C . GLU A 1 294 ? 29.887 16.522 -17.569 1.00 91.69 294 GLU A C 1
ATOM 2340 O O . GLU A 1 294 ? 31.021 16.044 -17.651 1.00 91.69 294 GLU A O 1
ATOM 2345 N N . LEU A 1 295 ? 29.434 17.042 -16.424 1.00 88.94 295 LEU A N 1
ATOM 2346 C CA . LEU A 1 295 ? 30.251 17.157 -15.208 1.00 88.94 295 LEU A CA 1
ATOM 2347 C C . LEU A 1 295 ? 30.808 15.807 -14.747 1.00 88.94 295 LEU A C 1
ATOM 2349 O O . LEU A 1 295 ? 31.980 15.698 -14.380 1.00 88.94 295 LEU A O 1
ATOM 2353 N N . ARG A 1 296 ? 29.985 14.755 -14.783 1.00 86.44 296 ARG A N 1
ATOM 2354 C CA . ARG A 1 296 ? 30.415 13.409 -14.397 1.00 86.44 296 ARG A CA 1
ATOM 2355 C C . ARG A 1 296 ? 31.507 12.884 -15.321 1.00 86.44 296 ARG A C 1
ATOM 2357 O O . ARG A 1 296 ? 32.467 12.292 -14.827 1.00 86.44 296 ARG A O 1
ATOM 2364 N N . SER A 1 297 ? 31.391 13.129 -16.624 1.00 88.25 297 SER A N 1
ATOM 2365 C CA . SER A 1 297 ? 32.397 12.719 -17.604 1.00 88.25 297 SER A CA 1
ATOM 2366 C C . SER A 1 297 ? 33.758 13.385 -17.359 1.00 88.25 297 SER A C 1
ATOM 2368 O O . SER A 1 297 ? 34.783 12.741 -17.555 1.00 88.25 297 SER A O 1
ATOM 2370 N N . LEU A 1 298 ? 33.777 14.613 -16.819 1.00 84.88 298 LEU A N 1
ATOM 2371 C CA . LEU A 1 298 ? 35.004 15.317 -16.418 1.00 84.88 298 LEU A CA 1
ATOM 2372 C C . LEU A 1 298 ? 35.639 14.740 -15.146 1.00 84.88 298 LEU A C 1
ATOM 2374 O O . LEU A 1 298 ? 36.854 14.773 -14.997 1.00 84.88 298 LEU A O 1
ATOM 2378 N N . THR A 1 299 ? 34.832 14.215 -14.221 1.00 75.50 299 THR A N 1
ATOM 2379 C CA . THR A 1 299 ? 35.328 13.594 -12.975 1.00 75.50 299 THR A CA 1
ATOM 2380 C C . THR A 1 299 ? 35.754 12.131 -13.123 1.00 75.50 299 THR A C 1
ATOM 2382 O O . THR A 1 299 ? 36.356 11.580 -12.204 1.00 75.50 299 THR A O 1
ATOM 2385 N N . GLN A 1 300 ? 35.407 11.490 -14.242 1.00 59.94 300 GLN A N 1
ATOM 2386 C CA . GLN A 1 300 ? 35.760 10.100 -14.562 1.00 59.94 300 GLN A CA 1
ATOM 2387 C C . GLN A 1 300 ? 36.896 9.984 -15.600 1.00 59.94 300 GLN A C 1
ATOM 2389 O O . GLN A 1 300 ? 37.267 8.861 -15.945 1.00 59.94 300 GLN A O 1
ATOM 2394 N N . ALA A 1 301 ? 37.422 11.115 -16.089 1.00 49.28 301 ALA A N 1
ATOM 2395 C CA . ALA A 1 301 ? 38.604 11.215 -16.951 1.00 49.28 301 ALA A CA 1
ATOM 2396 C C . ALA A 1 301 ? 39.896 11.299 -16.123 1.00 49.28 301 ALA A C 1
ATOM 2398 O O . ALA A 1 301 ? 40.910 10.721 -16.577 1.00 49.28 301 ALA A O 1
#

Sequence (301 aa):
MLIRLRLEPRLLEEVVHLELRRRQEGGDASLFDEYHREADSLYKLAPEHRDGEFAALHRRLFRKVGFEGRITEALSAQRGELAELESLTCLRTLRPEDEGADLAAPVAPATSRAAVVRIRAARFLALDDLGRFLDHELVHVGDLLSAAFGHDPGSLTAISPHRRRLVQERYRAAWATCVDGRLSRHGRRPLAGRGEHREALHRCFPALSDLELDGLLDRLWNDERPTHARLLAVAVGRGPREPHQPGAPCPLCGFPTHDWTDVTDDAPIRAIHLDVPDWEPDHGLCERCFEMYELRSLTQA

Radius of gyration: 23.99 Å; chains: 1; bounding box: 68×41×68 Å

Foldseek 3Di:
DDAAEAEDLVLLVVLLVVVCVVCVVVVHNPSVVVLCVQLVVLVPDDPVCSVVSSSVSSVVSCVVVCVVVLLSVLCVVCCPLLVLARYEYEAEDDDPVPFAKDFDDDPPPDDGSYMYGYDHSVCSVPSLLVNQRSNLRVNVVSLVPDVLLVDDPCPLVVADPLASVLLVLQLVLLQSLLSQLQCVVVVHHHNDDLVVSLVSNCLSQVLADPVRSVVSSVCSSNDNRHHPVNSSCRSLDHRHDDALDQQAAFRRRGGGHNAWDQDPDVLLVVLCCVNNVPDDSRSTGHPVSSVVSVVVSVVVD

pLDDT: mean 89.56, std 10.3, range [42.34, 98.5]

Secondary structure (DSSP, 8-state):
---EEEE-HHHHHHHHHHHHHHHHHTT--HHHHHHHHHHHHHTTS-HHHHHHHHHHHHHHHHHHHTHHHHHHHHHHHTTTTTTT--EEEEEEESSGGG-EEEEPPP-TTS---EEEEEEEGGGGGSHHHHHHHHHHHHHHHHHHH-TTT---TTTTTSS-HHHHHHHHHHHHHHHHHHHHHHHHHTTPPPSS-HHHHHHHHHHH-TTS-HHHHHHHHHHHHT-SS--HHHHHHHHHSPPP-----TTPBPTTT--B-S-EE----HHHHHHHHHH-TT--GGG-EEHHHHHHHHHHHHH--